Pro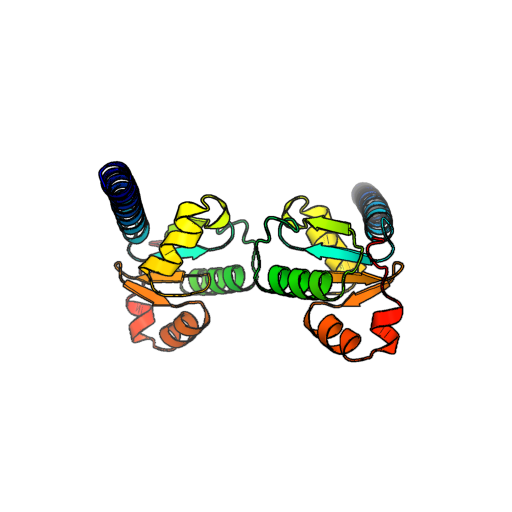tein AF-0000000073186916 (afdb_homodimer)

Sequence (238 aa):
MYLFSYLDGEREKFLLELNKRLASLINQSRLMIFIKGEPDAPKCGFTRQLLELLKDLKADFSSFDILSDESVRQGLKEYSKWPTYPQIYLDGELLGGLDVFREEISDKSFVEKLPKISSMYLFSYLDGEREKFLLELNKRLASLINQSRLMIFIKGEPDAPKCGFTRQLLELLKDLKADFSSFDILSDESVRQGLKEYSKWPTYPQIYLDGELLGGLDVFREEISDKSFVEKLPKISS

InterPro domains:
  IPR002109 Glutaredoxin [PF00462] (32-94)
  IPR004480 Monothiol glutaredoxin-related [PTHR10293] (17-117)
  IPR033658 Glutaredoxin, PICOT-like [cd03028] (22-111)
  IPR036249 Thioredoxin-like superfamily [SSF52833] (17-116)

Nearest PDB structures (foldseek):
  3zyw-assembly1_A  TM=9.591E-01  e=4.779E-14  Homo sapiens
  5y4u-assembly1_A  TM=9.656E-01  e=1.252E-11  Saccharomyces cerevisiae S288C
  2yan-assembly2_B  TM=9.562E-01  e=1.174E-11  Homo sapiens
  2mma-assembly1_A  TM=9.302E-01  e=1.061E-10  Arabidopsis thaliana
  2wci-assembly1_A  TM=9.167E-01  e=8.665E-09  Escherichia coli

Solvent-accessible surface area (backbone atoms only — not comparable to full-atom values): 13078 Å² total; per-residue (Å²): 111,65,65,58,51,46,54,48,48,52,52,49,50,50,52,52,52,50,51,51,51,50,53,49,59,43,54,71,33,56,31,22,35,38,26,49,40,45,97,91,52,54,71,39,70,67,38,46,52,46,51,50,52,38,56,75,66,39,45,39,67,46,76,42,43,38,78,80,36,65,67,56,44,55,46,47,29,63,74,65,71,42,93,65,76,36,37,34,26,51,72,63,37,82,68,36,37,59,71,47,47,56,57,48,56,71,36,65,72,51,52,67,69,51,52,58,58,79,130,112,65,66,60,52,48,51,48,50,52,52,49,51,51,51,52,51,49,49,52,52,50,53,50,59,41,53,71,33,56,31,22,35,38,27,49,40,44,94,93,53,53,71,39,70,66,37,45,52,47,51,51,53,37,55,75,66,40,46,38,68,45,76,43,41,37,79,80,35,66,66,56,45,56,46,48,29,62,73,65,73,42,93,66,78,35,36,34,26,49,71,63,36,80,68,38,37,58,71,46,48,55,58,49,56,71,37,65,72,52,51,68,69,51,52,57,58,79,128

Organism: Anisakis simplex (NCBI:txid6269)

Foldseek 3Di:
DVVVVVVVVVVVVVLVVLVVVLLCQLQVDQKEKEAADDLVDGDDPQSVVQSVVCVVLQFDYYYDHCVVDVSNVVSVCVVLVAPDDTWIHGRSHTQHHSVSVVVQVVDVVSSVSGHHDDD/DVVVVVVVVVVVVVLVVLVVVLLCQLQVDQKEKEAADDLVDGDDPQSVVQSVVCVVLQFDYYYDHCVVDVSNVVSVCVVLVAPDDTWIHGRSHTQHHSVSVVVQVVDVVSSVSGHHDDD

Radius of gyration: 22.39 Å; Cα contacts (8 Å, |Δi|>4): 313; chains: 2; bounding box: 79×54×42 Å

Structure (mmCIF, N/CA/C/O backbone):
data_AF-0000000073186916-model_v1
#
loop_
_entity.id
_entity.type
_entity.pdbx_description
1 polymer 'Glutaredoxin domain-containing protein'
#
loop_
_atom_site.group_PDB
_atom_site.id
_atom_site.type_symbol
_atom_site.label_atom_id
_atom_site.label_alt_id
_atom_site.label_comp_id
_atom_site.label_asym_id
_atom_site.label_entity_id
_atom_site.label_seq_id
_atom_site.pdbx_PDB_ins_code
_atom_site.Cartn_x
_atom_site.Cartn_y
_atom_site.Cartn_z
_atom_site.occupancy
_atom_site.B_iso_or_equiv
_atom_site.auth_seq_id
_atom_site.auth_comp_id
_atom_site.auth_asym_id
_atom_site.auth_atom_id
_atom_site.pdbx_PDB_model_num
ATOM 1 N N . MET A 1 1 ? -40.406 -7.02 -14.32 1 56.44 1 MET A N 1
ATOM 2 C CA . MET A 1 1 ? -39.781 -8.336 -14.242 1 56.44 1 MET A CA 1
ATOM 3 C C . MET A 1 1 ? -38.688 -8.477 -15.297 1 56.44 1 MET A C 1
ATOM 5 O O . MET A 1 1 ? -37.594 -8.953 -15.008 1 56.44 1 MET A O 1
ATOM 9 N N . TYR A 1 2 ? -38.844 -7.863 -16.469 1 64.5 2 TYR A N 1
ATOM 10 C CA . TYR A 1 2 ? -37.938 -8.055 -17.609 1 64.5 2 TYR A CA 1
ATOM 11 C C . TYR A 1 2 ? -36.656 -7.262 -17.438 1 64.5 2 TYR A C 1
ATOM 13 O O . TYR A 1 2 ? -35.562 -7.75 -17.75 1 64.5 2 TYR A O 1
ATOM 21 N N . LEU A 1 3 ? -36.812 -6.09 -16.906 1 71.25 3 LEU A N 1
ATOM 22 C CA . LEU A 1 3 ? -35.656 -5.258 -16.703 1 71.25 3 LEU A CA 1
ATOM 23 C C . LEU A 1 3 ? -34.719 -5.875 -15.656 1 71.25 3 LEU A C 1
ATOM 25 O O . LEU A 1 3 ? -33.5 -5.887 -15.828 1 71.25 3 LEU A O 1
ATOM 29 N N . PHE A 1 4 ? -35.375 -6.395 -14.672 1 69.81 4 PHE A N 1
ATOM 30 C CA . PHE A 1 4 ? -34.594 -7.043 -13.609 1 69.81 4 PHE A CA 1
ATOM 31 C C . PHE A 1 4 ? -33.875 -8.266 -14.148 1 69.81 4 PHE A C 1
ATOM 33 O O . PHE A 1 4 ? -32.719 -8.492 -13.82 1 69.81 4 PHE A O 1
ATOM 40 N N . SER A 1 5 ? -34.688 -9 -14.977 1 73.06 5 SER A N 1
ATOM 41 C CA . SER A 1 5 ? -34.062 -10.195 -15.562 1 73.06 5 SER A CA 1
ATOM 42 C C . SER A 1 5 ? -32.938 -9.836 -16.5 1 73.06 5 SER A C 1
ATOM 44 O O . SER A 1 5 ? -31.891 -10.5 -16.5 1 73.06 5 SER A O 1
ATOM 46 N N . TYR A 1 6 ? -33.125 -8.758 -17.156 1 73.25 6 TYR A N 1
ATOM 47 C CA . TYR A 1 6 ? -32.094 -8.289 -18.078 1 73.25 6 TYR A CA 1
ATOM 48 C C . TYR A 1 6 ? -30.875 -7.805 -17.312 1 73.25 6 TYR A C 1
ATOM 50 O O . TYR A 1 6 ? -29.75 -8.141 -17.672 1 73.25 6 TYR A O 1
ATOM 58 N N . LEU A 1 7 ? -31.078 -7.09 -16.344 1 75.75 7 LEU A N 1
ATOM 59 C CA . LEU A 1 7 ? -29.984 -6.578 -15.539 1 75.75 7 LEU A CA 1
ATOM 60 C C . LEU A 1 7 ? -29.234 -7.719 -14.844 1 75.75 7 LEU A C 1
ATOM 62 O O . LEU A 1 7 ? -28.016 -7.699 -14.75 1 75.75 7 LEU A O 1
ATOM 66 N N . ASP A 1 8 ? -30.016 -8.703 -14.531 1 83.19 8 ASP A N 1
ATOM 67 C CA . ASP A 1 8 ? -29.406 -9.883 -13.906 1 83.19 8 ASP A CA 1
ATOM 68 C C . ASP A 1 8 ? -28.547 -10.648 -14.898 1 83.19 8 ASP A C 1
ATOM 70 O O . ASP A 1 8 ? -27.469 -11.148 -14.547 1 83.19 8 ASP A O 1
ATOM 74 N N . GLY A 1 9 ? -29.062 -10.641 -16.047 1 84.31 9 GLY A N 1
ATOM 75 C CA . GLY A 1 9 ? -28.312 -11.328 -17.094 1 84.31 9 GLY A CA 1
ATOM 76 C C . GLY A 1 9 ? -27 -10.641 -17.438 1 84.31 9 GLY A C 1
ATOM 77 O O . GLY A 1 9 ? -25.984 -11.297 -17.625 1 84.31 9 GLY A O 1
ATOM 78 N N . GLU A 1 10 ? -27.047 -9.344 -17.5 1 86.5 10 GLU A N 1
ATOM 79 C CA . GLU A 1 10 ? -25.844 -8.57 -17.797 1 86.5 10 GLU A CA 1
ATOM 80 C C . GLU A 1 10 ? -24.812 -8.688 -16.688 1 86.5 10 GLU A C 1
ATOM 82 O O . GLU A 1 10 ? -23.625 -8.797 -16.938 1 86.5 10 GLU A O 1
ATOM 87 N N . ARG A 1 11 ? -25.297 -8.539 -15.555 1 84.75 11 ARG A N 1
ATOM 88 C CA . ARG A 1 11 ? -24.422 -8.719 -14.398 1 84.75 11 ARG A CA 1
ATOM 89 C C . ARG A 1 11 ? -23.781 -10.102 -14.406 1 84.75 11 ARG A C 1
ATOM 91 O O . ARG A 1 11 ? -22.594 -10.258 -14.094 1 84.75 11 ARG A O 1
ATOM 98 N N . GLU A 1 12 ? -24.625 -11.086 -14.688 1 88.25 12 GLU A N 1
ATOM 99 C CA . GLU A 1 12 ? -24.109 -12.453 -14.75 1 88.25 12 GLU A CA 1
ATOM 100 C C . GLU A 1 12 ? -23.047 -12.602 -15.828 1 88.25 12 GLU A C 1
ATOM 102 O O . GLU A 1 12 ? -22.047 -13.297 -15.633 1 88.25 12 GLU A O 1
ATOM 107 N N . LYS A 1 13 ? -23.312 -12.062 -16.891 1 90.62 13 LYS A N 1
ATOM 108 C CA . LYS A 1 13 ? -22.344 -12.117 -17.984 1 90.62 13 LYS A CA 1
ATOM 109 C C . LYS A 1 13 ? -21.047 -11.43 -17.594 1 90.62 13 LYS A C 1
ATOM 111 O O . LYS A 1 13 ? -19.953 -11.93 -17.891 1 90.62 13 LYS A O 1
ATOM 116 N N . PHE A 1 14 ? -21.156 -10.305 -16.984 1 92.31 14 PHE A N 1
ATOM 117 C CA . PHE A 1 14 ? -19.969 -9.562 -16.531 1 92.31 14 PHE A CA 1
ATOM 118 C C . PHE A 1 14 ? -19.156 -10.398 -15.547 1 92.31 14 PHE A C 1
ATOM 120 O O . PHE A 1 14 ? -17.938 -10.453 -15.648 1 92.31 14 PHE A O 1
ATOM 127 N N . LEU A 1 15 ? -19.812 -11.031 -14.68 1 92.12 15 LEU A N 1
ATOM 128 C CA . LEU A 1 15 ? -19.141 -11.828 -13.664 1 92.12 15 LEU A CA 1
ATOM 129 C C . LEU A 1 15 ? -18.453 -13.031 -14.281 1 92.12 15 LEU A C 1
ATOM 131 O O . LEU A 1 15 ? -17.344 -13.406 -13.859 1 92.12 15 LEU A O 1
ATOM 135 N N . LEU A 1 16 ? -19.094 -13.617 -15.25 1 93.31 16 LEU A N 1
ATOM 136 C CA . LEU A 1 16 ? -18.5 -14.758 -15.945 1 93.31 16 LEU A CA 1
ATOM 137 C C . LEU A 1 16 ? -17.234 -14.336 -16.688 1 93.31 16 LEU A C 1
ATOM 139 O O . LEU A 1 16 ? -16.234 -15.055 -16.688 1 93.31 16 LEU A O 1
ATOM 143 N N . GLU A 1 17 ? -17.312 -13.242 -17.328 1 96 17 GLU A N 1
ATOM 144 C CA . GLU A 1 17 ? -16.156 -12.742 -18.062 1 96 17 GLU A CA 1
ATOM 145 C C . GLU A 1 17 ? -15.008 -12.398 -17.109 1 96 17 GLU A C 1
ATOM 147 O O . GLU A 1 17 ? -13.852 -12.68 -17.406 1 96 17 GLU A O 1
ATOM 152 N N . LEU A 1 18 ? -15.328 -11.773 -16.094 1 96.44 18 LEU A N 1
ATOM 153 C CA . LEU A 1 18 ? -14.312 -11.43 -15.109 1 96.44 18 LEU A CA 1
ATOM 154 C C . LEU A 1 18 ? -13.656 -12.68 -14.531 1 96.44 18 LEU A C 1
ATOM 156 O O . LEU A 1 18 ? -12.43 -12.742 -14.398 1 96.44 18 LEU A O 1
ATOM 160 N N . ASN A 1 19 ? -14.414 -13.641 -14.195 1 97.12 19 ASN A N 1
ATOM 161 C CA . ASN A 1 19 ? -13.883 -14.883 -13.648 1 97.12 19 ASN A CA 1
ATOM 162 C C . ASN A 1 19 ? -12.953 -15.578 -14.641 1 97.12 19 ASN A C 1
ATOM 164 O O . ASN A 1 19 ? -11.938 -16.156 -14.242 1 97.12 19 ASN A O 1
ATOM 168 N N . LYS A 1 20 ? -13.312 -15.562 -15.867 1 97.62 20 LYS A N 1
ATOM 169 C CA . LYS A 1 20 ? -12.445 -16.125 -16.906 1 97.62 20 LYS A CA 1
ATOM 170 C C . LYS A 1 20 ? -11.109 -15.391 -16.969 1 97.62 20 LYS A C 1
ATOM 172 O O . LYS A 1 20 ? -10.055 -16.016 -17.078 1 97.62 20 LYS A O 1
ATOM 177 N N . ARG A 1 21 ? -11.211 -14.117 -16.891 1 97.81 21 ARG A N 1
ATOM 178 C CA . ARG A 1 21 ? -9.992 -13.312 -16.906 1 97.81 21 ARG A CA 1
ATOM 179 C C . ARG A 1 21 ? -9.117 -13.633 -15.695 1 97.81 21 ARG A C 1
ATOM 181 O O . ARG A 1 21 ? -7.898 -13.797 -15.828 1 97.81 21 ARG A O 1
ATOM 188 N N . LEU A 1 22 ? -9.719 -13.703 -14.602 1 98.62 22 LEU A N 1
ATOM 189 C CA . LEU A 1 22 ? -8.992 -14.016 -13.375 1 98.62 22 LEU A CA 1
ATOM 190 C C . LEU A 1 22 ? -8.328 -15.383 -13.477 1 98.62 22 LEU A C 1
ATOM 192 O O . LEU A 1 22 ? -7.156 -15.539 -13.109 1 98.62 22 LEU A O 1
ATOM 196 N N . ALA A 1 23 ? -9.062 -16.359 -13.93 1 98.38 23 ALA A N 1
ATOM 197 C CA . ALA A 1 23 ? -8.516 -17.703 -14.102 1 98.38 23 ALA A CA 1
ATOM 198 C C . ALA A 1 23 ? -7.316 -17.688 -15.047 1 98.38 23 ALA A C 1
ATOM 200 O O . ALA A 1 23 ? -6.312 -18.359 -14.797 1 98.38 23 ALA A O 1
ATOM 201 N N . SER A 1 24 ? -7.445 -16.969 -16.062 1 98.56 24 SER A N 1
ATOM 202 C CA . SER A 1 24 ? -6.355 -16.844 -17.031 1 98.56 24 SER A CA 1
ATOM 203 C C . SER A 1 24 ? -5.117 -16.219 -16.391 1 98.56 24 SER A C 1
ATOM 205 O O . SER A 1 24 ? -4 -16.703 -16.594 1 98.56 24 SER A O 1
ATOM 207 N N . LEU A 1 25 ? -5.285 -15.156 -15.688 1 98.69 25 LEU A N 1
ATOM 208 C CA . LEU A 1 25 ? -4.172 -14.484 -15.031 1 98.69 25 LEU A CA 1
ATOM 209 C C . LEU A 1 25 ? -3.488 -15.406 -14.031 1 98.69 25 LEU A C 1
ATOM 211 O O . LEU A 1 25 ? -2.262 -15.523 -14.023 1 98.69 25 LEU A O 1
ATOM 215 N N . ILE A 1 26 ? -4.297 -16.094 -13.211 1 98.75 26 ILE A N 1
ATOM 216 C CA . ILE A 1 26 ? -3.805 -16.969 -12.156 1 98.75 26 ILE A CA 1
ATOM 217 C C . ILE A 1 26 ? -2.947 -18.078 -12.766 1 98.75 26 ILE A C 1
ATOM 219 O O . ILE A 1 26 ? -1.946 -18.484 -12.172 1 98.75 26 ILE A O 1
ATOM 223 N N . ASN A 1 27 ? -3.316 -18.422 -13.914 1 98.5 27 ASN A N 1
ATOM 224 C CA . ASN A 1 27 ? -2.688 -19.594 -14.508 1 98.5 27 ASN A CA 1
ATOM 225 C C . ASN A 1 27 ? -1.644 -19.203 -15.555 1 98.5 27 ASN A C 1
ATOM 227 O O . ASN A 1 27 ? -1.158 -20.047 -16.297 1 98.5 27 ASN A O 1
ATOM 231 N N . GLN A 1 28 ? -1.271 -18.016 -15.594 1 98.44 28 GLN A N 1
ATOM 232 C CA . GLN A 1 28 ? -0.279 -17.531 -16.547 1 98.44 28 GLN A CA 1
ATOM 233 C C . GLN A 1 28 ? 1.095 -18.141 -16.266 1 98.44 28 GLN A C 1
ATOM 235 O O . GLN A 1 28 ? 1.936 -18.219 -17.172 1 98.44 28 GLN A O 1
ATOM 240 N N . SER A 1 29 ? 1.343 -18.469 -15.094 1 98.56 29 SER A N 1
ATOM 241 C CA . SER A 1 29 ? 2.58 -19.078 -14.633 1 98.56 29 SER A CA 1
ATOM 242 C C . SER A 1 29 ? 2.326 -20 -13.438 1 98.56 29 SER A C 1
ATOM 244 O O . SER A 1 29 ? 1.268 -19.938 -12.812 1 98.56 29 SER A O 1
ATOM 246 N N . ARG A 1 30 ? 3.279 -20.891 -13.211 1 98.69 30 ARG A N 1
ATOM 247 C CA . ARG A 1 30 ? 3.127 -21.797 -12.07 1 98.69 30 ARG A CA 1
ATOM 248 C C . ARG A 1 30 ? 3.064 -21.016 -10.766 1 98.69 30 ARG A C 1
ATOM 250 O O . ARG A 1 30 ? 2.271 -21.344 -9.875 1 98.69 30 ARG A O 1
ATOM 257 N N . LEU A 1 31 ? 3.941 -20.062 -10.672 1 98.88 31 LEU A N 1
ATOM 258 C CA . LEU A 1 31 ? 3.936 -19.156 -9.523 1 98.88 31 LEU A CA 1
ATOM 259 C C . LEU A 1 31 ? 3.52 -17.75 -9.938 1 98.88 31 LEU A C 1
ATOM 261 O O . LEU A 1 31 ? 4.266 -17.062 -10.633 1 98.88 31 LEU A O 1
ATOM 265 N N . MET A 1 32 ? 2.312 -17.359 -9.516 1 98.94 32 MET A N 1
ATOM 266 C CA . MET A 1 32 ? 1.727 -16.062 -9.859 1 98.94 32 MET A CA 1
ATOM 267 C C . MET A 1 32 ? 1.494 -15.227 -8.609 1 98.94 32 MET A C 1
ATOM 269 O O . MET A 1 32 ? 0.917 -15.711 -7.629 1 98.94 32 MET A O 1
ATOM 273 N N . ILE A 1 33 ? 1.985 -13.969 -8.633 1 98.94 33 ILE A N 1
ATOM 274 C CA . ILE A 1 33 ? 1.74 -13.094 -7.492 1 98.94 33 ILE A CA 1
ATOM 275 C C . ILE A 1 33 ? 0.955 -11.867 -7.941 1 98.94 33 ILE A C 1
ATOM 277 O O . ILE A 1 33 ? 1.168 -11.359 -9.047 1 98.94 33 ILE A O 1
ATOM 281 N N . PHE A 1 34 ? -0.04 -11.5 -7.195 1 98.94 34 PHE A N 1
ATOM 282 C CA . PHE A 1 34 ? -0.807 -10.273 -7.371 1 98.94 34 PHE A CA 1
ATOM 283 C C . PHE A 1 34 ? -0.418 -9.242 -6.32 1 98.94 34 PHE A C 1
ATOM 285 O O . PHE A 1 34 ? -0.619 -9.453 -5.125 1 98.94 34 PHE A O 1
ATOM 292 N N . ILE A 1 35 ? 0.131 -8.078 -6.73 1 98.75 35 ILE A N 1
ATOM 293 C CA . ILE A 1 35 ? 0.818 -7.172 -5.82 1 98.75 35 ILE A CA 1
ATOM 294 C C . ILE A 1 35 ? 0.459 -5.727 -6.156 1 98.75 35 ILE A C 1
ATOM 296 O O . ILE A 1 35 ? -0.09 -5.453 -7.227 1 98.75 35 ILE A O 1
ATOM 300 N N . LYS A 1 36 ? 0.697 -4.852 -5.242 1 97.5 36 LYS A N 1
ATOM 301 C CA . LYS A 1 36 ? 0.621 -3.42 -5.52 1 97.5 36 LYS A CA 1
ATOM 302 C C . LYS A 1 36 ? 1.923 -2.91 -6.129 1 97.5 36 LYS A C 1
ATOM 304 O O . LYS A 1 36 ? 2.959 -2.881 -5.461 1 97.5 36 LYS A O 1
ATOM 309 N N . GLY A 1 37 ? 1.857 -2.527 -7.398 1 96.81 37 GLY A N 1
ATOM 310 C CA . GLY A 1 37 ? 3.057 -2.131 -8.117 1 96.81 37 GLY A CA 1
ATOM 311 C C . GLY A 1 37 ? 3.662 -3.256 -8.938 1 96.81 37 GLY A C 1
ATOM 312 O O . GLY A 1 37 ? 3.051 -4.312 -9.094 1 96.81 37 GLY A O 1
ATOM 313 N N . GLU A 1 38 ? 4.812 -2.996 -9.523 1 97.38 38 GLU A N 1
ATOM 314 C CA . GLU A 1 38 ? 5.582 -3.957 -10.312 1 97.38 38 GLU A CA 1
ATOM 315 C C . GLU A 1 38 ? 6.812 -4.438 -9.547 1 97.38 38 GLU A C 1
ATOM 317 O O . GLU A 1 38 ? 7.262 -3.777 -8.602 1 97.38 38 GLU A O 1
ATOM 322 N N . PRO A 1 39 ? 7.324 -5.617 -9.93 1 98 39 PRO A N 1
ATOM 323 C CA . PRO A 1 39 ? 8.492 -6.152 -9.227 1 98 39 PRO A CA 1
ATOM 324 C C . PRO A 1 39 ? 9.633 -5.145 -9.117 1 98 39 PRO A C 1
ATOM 326 O O . PRO A 1 39 ? 10.32 -5.09 -8.094 1 98 39 PRO A O 1
ATOM 329 N N . ASP A 1 40 ? 9.805 -4.305 -10.102 1 96.25 40 ASP A N 1
ATOM 330 C CA . ASP A 1 40 ? 10.914 -3.352 -10.086 1 96.25 40 ASP A CA 1
ATOM 331 C C . ASP A 1 40 ? 10.5 -2.041 -9.422 1 96.25 40 ASP A C 1
ATOM 333 O O . ASP A 1 40 ? 11.336 -1.163 -9.195 1 96.25 40 ASP A O 1
ATOM 337 N N . ALA A 1 41 ? 9.273 -1.909 -9.148 1 94.56 41 ALA A N 1
ATOM 338 C CA . ALA A 1 41 ? 8.758 -0.696 -8.523 1 94.56 41 ALA A CA 1
ATOM 339 C C . ALA A 1 41 ? 7.598 -1.016 -7.582 1 94.56 41 ALA A C 1
ATOM 341 O O . ALA A 1 41 ? 6.477 -0.55 -7.789 1 94.56 41 ALA A O 1
ATOM 342 N N . PRO A 1 42 ? 7.848 -1.733 -6.48 1 96.25 42 PRO A N 1
ATOM 343 C CA . PRO A 1 42 ? 6.77 -2.061 -5.543 1 96.25 42 PRO A CA 1
ATOM 344 C C . PRO A 1 42 ? 6.23 -0.833 -4.812 1 96.25 42 PRO A C 1
ATOM 346 O O . PRO A 1 42 ? 6.996 0.078 -4.48 1 96.25 42 PRO A O 1
ATOM 349 N N . LYS A 1 43 ? 5 -0.867 -4.488 1 93.81 43 LYS A N 1
ATOM 350 C CA . LYS A 1 43 ? 4.352 0.299 -3.895 1 93.81 43 LYS A CA 1
ATOM 351 C C . LYS A 1 43 ? 3.824 -0.018 -2.498 1 93.81 43 LYS A C 1
ATOM 353 O O . LYS A 1 43 ? 3.049 0.756 -1.933 1 93.81 43 LYS A O 1
ATOM 358 N N . CYS A 1 44 ? 4.234 -1.114 -1.916 1 95.25 44 CYS A N 1
ATOM 359 C CA . CYS A 1 44 ? 3.846 -1.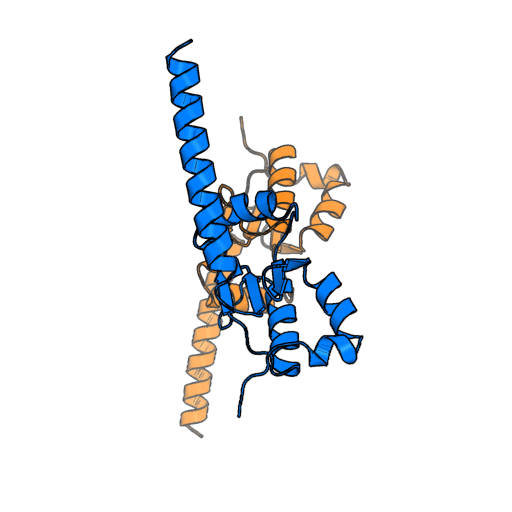554 -0.58 1 95.25 44 CYS A CA 1
ATOM 360 C C . CYS A 1 44 ? 4.969 -2.346 0.081 1 95.25 44 CYS A C 1
ATOM 362 O O . CYS A 1 44 ? 5.691 -3.084 -0.59 1 95.25 44 CYS A O 1
ATOM 364 N N . GLY A 1 45 ? 5.125 -2.186 1.347 1 94 45 GLY A N 1
ATOM 365 C CA . GLY A 1 45 ? 6.18 -2.873 2.076 1 94 45 GLY A CA 1
ATOM 366 C C . GLY A 1 45 ? 6.031 -4.383 2.059 1 94 45 GLY A C 1
ATOM 367 O O . GLY A 1 45 ? 7.023 -5.109 1.975 1 94 45 GLY A O 1
ATOM 368 N N . PHE A 1 46 ? 4.828 -4.816 2.15 1 96 46 PHE A N 1
ATOM 369 C CA . PHE A 1 46 ? 4.594 -6.258 2.102 1 96 46 PHE A CA 1
ATOM 370 C C . PHE A 1 46 ? 5.012 -6.828 0.751 1 96 46 PHE A C 1
ATOM 372 O O . PHE A 1 46 ? 5.559 -7.93 0.679 1 96 46 PHE A O 1
ATOM 379 N N . THR A 1 47 ? 4.688 -6.105 -0.282 1 98.06 47 THR A N 1
ATOM 380 C CA . THR A 1 47 ? 5.121 -6.512 -1.614 1 98.06 47 THR A CA 1
ATOM 381 C C . THR A 1 47 ? 6.641 -6.578 -1.693 1 98.06 47 THR A C 1
ATOM 383 O O . THR A 1 47 ? 7.203 -7.559 -2.184 1 98.06 47 THR A O 1
ATOM 386 N N . ARG A 1 48 ? 7.266 -5.605 -1.257 1 97.31 48 ARG A N 1
ATOM 387 C CA . ARG A 1 48 ? 8.727 -5.562 -1.29 1 97.31 48 ARG A CA 1
ATOM 388 C C . ARG A 1 48 ? 9.328 -6.773 -0.585 1 97.31 48 ARG A C 1
ATOM 390 O O . ARG A 1 48 ? 10.234 -7.414 -1.109 1 97.31 48 ARG A O 1
ATOM 397 N N . GLN A 1 49 ? 8.797 -7.062 0.592 1 98.25 49 GLN A N 1
ATOM 398 C CA . GLN A 1 49 ? 9.305 -8.203 1.351 1 98.25 49 GLN A CA 1
ATOM 399 C C . GLN A 1 49 ? 9.094 -9.508 0.589 1 98.25 49 GLN A C 1
ATOM 401 O O . GLN A 1 49 ? 9.984 -10.359 0.554 1 98.25 49 GLN A O 1
ATOM 406 N N . LEU A 1 50 ? 7.926 -9.656 0.053 1 98.81 50 LEU A N 1
ATOM 407 C CA . LEU A 1 50 ? 7.641 -10.852 -0.741 1 98.81 50 LEU A CA 1
ATOM 408 C C . LEU A 1 50 ? 8.641 -11 -1.88 1 98.81 50 LEU A C 1
ATOM 410 O O . LEU A 1 50 ? 9.18 -12.086 -2.098 1 98.81 50 LEU A O 1
ATOM 414 N N . LEU A 1 51 ? 8.867 -9.906 -2.559 1 98.81 51 LEU A N 1
ATOM 415 C CA . LEU A 1 51 ? 9.773 -9.945 -3.701 1 98.81 51 LEU A CA 1
ATOM 416 C C . LEU A 1 51 ? 11.195 -10.297 -3.26 1 98.81 51 LEU A C 1
ATOM 418 O O . LEU A 1 51 ? 11.906 -11.008 -3.971 1 98.81 51 LEU A O 1
ATOM 422 N N . GLU A 1 52 ? 11.602 -9.82 -2.207 1 98.5 52 GLU A N 1
ATOM 423 C CA . GLU A 1 52 ? 12.914 -10.164 -1.663 1 98.5 52 GLU A CA 1
ATOM 424 C C . GLU A 1 52 ? 13.023 -11.656 -1.376 1 98.5 52 GLU A C 1
ATOM 426 O O . GLU A 1 52 ? 14.031 -12.289 -1.709 1 98.5 52 GLU A O 1
ATOM 431 N N . LEU A 1 53 ? 12.023 -12.172 -0.713 1 98.62 53 LEU A N 1
ATOM 432 C CA . LEU A 1 53 ? 12 -13.602 -0.419 1 98.62 53 LEU A CA 1
ATOM 433 C C . LEU A 1 53 ? 12.078 -14.422 -1.702 1 98.62 53 LEU A C 1
ATOM 435 O O . LEU A 1 53 ? 12.828 -15.398 -1.777 1 98.62 53 LEU A O 1
ATOM 439 N N . LEU A 1 54 ? 11.305 -14.055 -2.707 1 98.69 54 LEU A N 1
ATOM 440 C CA . LEU A 1 54 ? 11.273 -14.773 -3.975 1 98.69 54 LEU A CA 1
ATOM 441 C C . LEU A 1 54 ? 12.633 -14.719 -4.664 1 98.69 54 LEU A C 1
ATOM 443 O O . LEU A 1 54 ? 13.078 -15.703 -5.258 1 98.69 54 LEU A O 1
ATOM 447 N N . LYS A 1 55 ? 13.188 -13.594 -4.605 1 98.19 55 LYS A N 1
ATOM 448 C CA . LYS A 1 55 ? 14.531 -13.422 -5.16 1 98.19 55 LYS A CA 1
ATOM 449 C C . LYS A 1 55 ? 15.539 -14.32 -4.453 1 98.19 55 LYS A C 1
ATOM 451 O O . LYS A 1 55 ? 16.328 -15.016 -5.102 1 98.19 55 LYS A O 1
ATOM 456 N N . ASP A 1 56 ? 15.516 -14.305 -3.158 1 97.88 56 ASP A N 1
ATOM 457 C CA . ASP A 1 56 ? 16.422 -15.125 -2.359 1 97.88 56 ASP A CA 1
ATOM 458 C C . ASP A 1 56 ? 16.266 -16.609 -2.697 1 97.88 56 ASP A C 1
ATOM 460 O O . ASP A 1 56 ? 17.234 -17.359 -2.666 1 97.88 56 ASP A O 1
ATOM 464 N N . LEU A 1 57 ? 15.094 -16.969 -2.973 1 98.06 57 LEU A N 1
ATOM 465 C CA . LEU A 1 57 ? 14.789 -18.375 -3.27 1 98.06 57 LEU A CA 1
ATOM 466 C C . LEU A 1 57 ? 15.047 -18.688 -4.738 1 98.06 57 LEU A C 1
ATOM 468 O O . LEU A 1 57 ? 14.875 -19.828 -5.176 1 98.06 57 LEU A O 1
ATOM 472 N N . LYS A 1 58 ? 15.391 -17.625 -5.531 1 97.94 58 LYS A N 1
ATOM 473 C CA . LYS A 1 58 ? 15.578 -17.75 -6.973 1 97.94 58 LYS A CA 1
ATOM 474 C C . LYS A 1 58 ? 14.336 -18.344 -7.637 1 97.94 58 LYS A C 1
ATOM 476 O O . LYS A 1 58 ? 14.445 -19.203 -8.523 1 97.94 58 LYS A O 1
ATOM 481 N N . ALA A 1 59 ? 13.25 -17.922 -7.168 1 98.69 59 ALA A N 1
ATOM 482 C CA . ALA A 1 59 ? 11.984 -18.422 -7.703 1 98.69 59 ALA A CA 1
ATOM 483 C C . ALA A 1 59 ? 11.641 -17.75 -9.023 1 98.69 59 ALA A C 1
ATOM 485 O O . ALA A 1 59 ? 11.844 -16.547 -9.188 1 98.69 59 ALA A O 1
ATOM 486 N N . ASP A 1 60 ? 11.133 -18.516 -9.961 1 98.62 60 ASP A N 1
ATOM 487 C CA . ASP A 1 60 ? 10.562 -18 -11.195 1 98.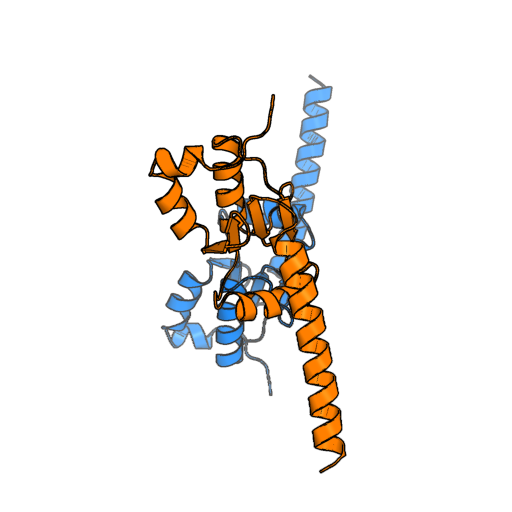62 60 ASP A CA 1
ATOM 488 C C . ASP A 1 60 ? 9.07 -17.703 -11.039 1 98.62 60 ASP A C 1
ATOM 490 O O . ASP A 1 60 ? 8.297 -18.578 -10.672 1 98.62 60 ASP A O 1
ATOM 494 N N . PHE A 1 61 ? 8.719 -16.484 -11.258 1 98.88 61 PHE A N 1
ATOM 495 C CA . PHE A 1 61 ? 7.324 -16.125 -11.047 1 98.88 61 PHE A CA 1
ATOM 496 C C . PHE A 1 61 ? 6.883 -15.055 -12.047 1 98.88 61 PHE A C 1
ATOM 498 O O . PHE A 1 61 ? 7.719 -14.398 -12.664 1 98.88 61 PHE A O 1
ATOM 505 N N . SER A 1 62 ? 5.566 -14.891 -12.211 1 98.81 62 SER A N 1
ATOM 506 C CA . SER A 1 62 ? 4.949 -13.742 -12.875 1 98.81 62 SER A CA 1
ATOM 507 C C . SER A 1 62 ? 4.137 -12.906 -11.891 1 98.81 62 SER A C 1
ATOM 509 O O . SER A 1 62 ? 3.805 -13.367 -10.797 1 98.81 62 SER A O 1
ATOM 511 N N . SER A 1 63 ? 3.922 -11.703 -12.289 1 98.88 63 SER A N 1
ATOM 512 C CA . SER A 1 63 ? 3.213 -10.805 -11.383 1 98.88 63 SER A CA 1
ATOM 513 C C . SER A 1 63 ? 2.133 -10.016 -12.117 1 98.88 63 SER A C 1
ATOM 515 O O . SER A 1 63 ? 2.158 -9.914 -13.344 1 98.88 63 SER A O 1
ATOM 517 N N . PHE A 1 64 ? 1.152 -9.57 -11.406 1 98.94 64 PHE A N 1
ATOM 518 C CA . PHE A 1 64 ? 0.14 -8.633 -11.875 1 98.94 64 PHE A CA 1
ATOM 519 C C . PHE A 1 64 ? -0.026 -7.48 -10.891 1 98.94 64 PHE A C 1
ATOM 521 O O . PHE A 1 64 ? -0.159 -7.703 -9.68 1 98.94 64 PHE A O 1
ATOM 528 N N . ASP A 1 65 ? 0 -6.324 -11.398 1 98.5 65 ASP A N 1
ATOM 529 C CA . ASP A 1 65 ? -0.211 -5.137 -10.578 1 98.5 65 ASP A CA 1
ATOM 530 C C . ASP A 1 65 ? -1.7 -4.859 -10.391 1 98.5 65 ASP A C 1
ATOM 532 O O . ASP A 1 65 ? -2.363 -4.352 -11.297 1 98.5 65 ASP A O 1
ATOM 536 N N . ILE A 1 66 ? -2.193 -5.004 -9.195 1 97.94 66 ILE A N 1
ATOM 537 C CA . ILE A 1 66 ? -3.625 -4.906 -8.93 1 97.94 66 ILE A CA 1
ATOM 538 C C . ILE A 1 66 ? -4.066 -3.449 -9.016 1 97.94 66 ILE A C 1
ATOM 540 O O . ILE A 1 66 ? -5.262 -3.162 -9.133 1 97.94 66 ILE A O 1
ATOM 544 N N . LEU A 1 67 ? -3.168 -2.523 -8.891 1 94.62 67 LEU A N 1
ATOM 545 C CA . LEU A 1 67 ? -3.525 -1.11 -8.977 1 94.62 67 LEU A CA 1
ATOM 546 C C . LEU A 1 67 ? -3.867 -0.718 -10.406 1 94.62 67 LEU A C 1
ATOM 548 O O . LEU A 1 67 ? -4.469 0.333 -10.641 1 94.62 67 LEU A O 1
ATOM 552 N N . SER A 1 68 ? -3.596 -1.53 -11.398 1 96.06 68 SER A N 1
ATOM 553 C CA . SER A 1 68 ? -3.777 -1.186 -12.805 1 96.06 68 SER A CA 1
ATOM 554 C C . SER A 1 68 ? -5.184 -1.535 -13.281 1 96.06 68 SER A C 1
ATOM 556 O O . SER A 1 68 ? -5.602 -1.11 -14.359 1 96.06 68 SER A O 1
ATOM 558 N N . ASP A 1 69 ? -5.895 -2.275 -12.555 1 97.06 69 ASP A N 1
ATOM 559 C CA . ASP A 1 69 ? -7.207 -2.766 -12.969 1 97.06 69 ASP A CA 1
ATOM 560 C C . ASP A 1 69 ? -8.117 -2.973 -11.758 1 97.06 69 ASP A C 1
ATOM 562 O O . ASP A 1 69 ? -8.086 -4.031 -11.125 1 97.06 69 ASP A O 1
ATOM 566 N N . GLU A 1 70 ? -9 -2.078 -11.547 1 95.19 70 GLU A N 1
ATOM 567 C CA . GLU A 1 70 ? -9.867 -2.082 -10.367 1 95.19 70 GLU A CA 1
ATOM 568 C C . GLU A 1 70 ? -10.797 -3.293 -10.375 1 95.19 70 GLU A C 1
ATOM 570 O O . GLU A 1 70 ? -11.102 -3.85 -9.32 1 95.19 70 GLU A O 1
ATOM 575 N N . SER A 1 71 ? -11.273 -3.723 -11.492 1 96.88 71 SER A N 1
ATOM 576 C CA . SER A 1 71 ? -12.133 -4.895 -11.594 1 96.88 71 SER A CA 1
ATOM 577 C C . SER A 1 71 ? -11.406 -6.156 -11.133 1 96.88 71 SER A C 1
ATOM 579 O O . SER A 1 71 ? -11.961 -6.965 -10.391 1 96.88 71 SER A O 1
ATOM 581 N N . VAL A 1 72 ? -10.164 -6.219 -11.539 1 98.06 72 VAL A N 1
ATOM 582 C CA . VAL A 1 72 ? -9.367 -7.367 -11.117 1 98.06 72 VAL A CA 1
ATOM 583 C C . VAL A 1 72 ? -9.078 -7.281 -9.625 1 98.06 72 VAL A C 1
ATOM 585 O O . VAL A 1 72 ? -9.188 -8.281 -8.906 1 98.06 72 VAL A O 1
ATOM 588 N N . ARG A 1 73 ? -8.727 -6.082 -9.18 1 97.44 73 ARG A N 1
ATOM 589 C CA . ARG A 1 73 ? -8.406 -5.859 -7.777 1 97.44 73 ARG A CA 1
ATOM 590 C C . ARG A 1 73 ? -9.555 -6.297 -6.875 1 97.44 73 ARG A C 1
ATOM 592 O O . ARG A 1 73 ? -9.359 -7.062 -5.934 1 97.44 73 ARG A O 1
ATOM 599 N N . GLN A 1 74 ? -10.75 -5.945 -7.195 1 96.62 74 GLN A N 1
ATOM 600 C CA . GLN A 1 74 ? -11.906 -6.281 -6.371 1 96.62 74 GLN A CA 1
ATOM 601 C C . GLN A 1 74 ? -12.383 -7.703 -6.652 1 96.62 74 GLN A C 1
ATOM 603 O O . GLN A 1 74 ? -12.695 -8.453 -5.723 1 96.62 74 GLN A O 1
ATOM 608 N N . GLY A 1 75 ? -12.352 -8.094 -7.828 1 98 75 GLY A N 1
ATOM 609 C CA . GLY A 1 75 ? -12.828 -9.406 -8.227 1 98 75 GLY A CA 1
ATOM 610 C C . GLY A 1 75 ? -11.992 -10.539 -7.656 1 98 75 GLY A C 1
ATOM 611 O O . GLY A 1 75 ? -12.531 -11.586 -7.289 1 98 75 GLY A O 1
ATOM 612 N N . LEU A 1 76 ? -10.734 -10.32 -7.598 1 98.56 76 LEU A N 1
ATOM 613 C CA . LEU A 1 76 ? -9.867 -11.383 -7.117 1 98.56 76 LEU A CA 1
ATOM 614 C C . LEU A 1 76 ? -10.07 -11.617 -5.621 1 98.56 76 LEU A C 1
ATOM 616 O O . LEU A 1 76 ? -9.961 -12.75 -5.148 1 98.56 76 LEU A O 1
ATOM 620 N N . LYS A 1 77 ? -10.305 -10.625 -4.895 1 97.94 77 LYS A N 1
ATOM 621 C CA . LYS A 1 77 ? -10.625 -10.797 -3.482 1 97.94 77 LYS A CA 1
ATOM 622 C C . LYS A 1 77 ? -11.859 -11.68 -3.301 1 97.94 77 LYS A C 1
ATOM 624 O O . LYS A 1 77 ? -11.875 -12.562 -2.434 1 97.94 77 LYS A O 1
ATOM 629 N N . GLU A 1 78 ? -12.789 -11.445 -4.152 1 97.38 78 GLU A N 1
ATOM 630 C CA . GLU A 1 78 ? -14.008 -12.234 -4.102 1 97.38 78 GLU A CA 1
ATOM 631 C C . GLU A 1 78 ? -13.766 -13.664 -4.59 1 97.38 78 GLU A C 1
ATOM 633 O O . GLU A 1 78 ? -14.211 -14.625 -3.961 1 97.38 78 GLU A O 1
ATOM 638 N N . TYR A 1 79 ? -13.055 -13.781 -5.617 1 98 79 TYR A N 1
ATOM 639 C CA . TYR A 1 79 ? -12.734 -15.062 -6.234 1 98 79 TYR A CA 1
ATOM 640 C C . TYR A 1 79 ? -11.969 -15.961 -5.266 1 98 79 TYR A C 1
ATOM 642 O O . TYR A 1 79 ? -12.281 -17.141 -5.125 1 98 79 TYR A O 1
ATOM 650 N N . SER A 1 80 ? -11.047 -15.328 -4.598 1 98.25 80 SER A N 1
ATOM 651 C CA . SER A 1 80 ? -10.133 -16.078 -3.746 1 98.25 80 SER A CA 1
ATOM 652 C C . SER A 1 80 ? -10.641 -16.156 -2.311 1 98.25 80 SER A C 1
ATOM 654 O O . SER A 1 80 ? -10.141 -16.938 -1.507 1 98.25 80 SER A O 1
ATOM 656 N N . LYS A 1 81 ? -11.711 -15.406 -2.035 1 97.88 81 LYS A N 1
ATOM 657 C CA . LYS A 1 81 ? -12.172 -15.25 -0.658 1 97.88 81 LYS A CA 1
ATOM 658 C C . LYS A 1 81 ? -11.023 -14.859 0.265 1 97.88 81 LYS A C 1
ATOM 660 O O . LYS A 1 81 ? -10.859 -15.438 1.343 1 97.88 81 LYS A O 1
ATOM 665 N N . TRP A 1 82 ? -10.133 -14.008 -0.171 1 97.94 82 TRP A N 1
ATOM 666 C CA . TRP A 1 82 ? -8.984 -13.469 0.548 1 97.94 82 TRP A CA 1
ATOM 667 C C . TRP A 1 82 ? -8.992 -11.945 0.522 1 97.94 82 TRP A C 1
ATOM 669 O O . TRP A 1 82 ? -9.133 -11.336 -0.542 1 97.94 82 TRP A O 1
ATOM 679 N N . PRO A 1 83 ? 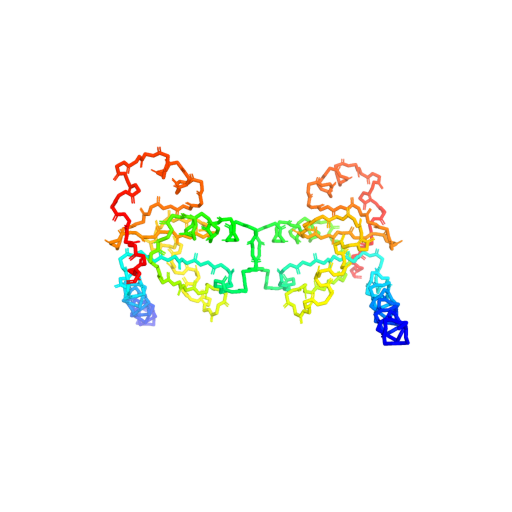-8.781 -11.273 1.584 1 96.31 83 PRO A N 1
ATOM 680 C CA . PRO A 1 83 ? -9.211 -9.875 1.683 1 96.31 83 PRO A CA 1
ATOM 681 C C . PRO A 1 83 ? -8.117 -8.891 1.257 1 96.31 83 PRO A C 1
ATOM 683 O O . PRO A 1 83 ? -8.406 -7.715 1.007 1 96.31 83 PRO A O 1
ATOM 686 N N . THR A 1 84 ? -6.82 -9.398 1.267 1 96.44 84 THR A N 1
ATOM 687 C CA . THR A 1 84 ? -5.777 -8.391 1.106 1 96.44 84 THR A CA 1
ATOM 688 C C . THR A 1 84 ? -4.742 -8.844 0.08 1 96.44 84 THR A C 1
ATOM 690 O O . THR A 1 84 ? -4.891 -9.906 -0.533 1 96.44 84 THR A O 1
ATOM 693 N N . TYR A 1 85 ? -3.852 -7.969 -0.254 1 98.12 85 TYR A N 1
ATOM 694 C CA . TYR A 1 85 ? -2.711 -8.203 -1.132 1 98.12 85 TYR A CA 1
ATOM 695 C C . TYR A 1 85 ? -1.398 -8.016 -0.379 1 98.12 85 TYR A C 1
ATOM 697 O O . TYR A 1 85 ? -1.333 -7.258 0.591 1 98.12 85 TYR A O 1
ATOM 705 N N . PRO A 1 86 ? -0.477 -8.672 -0.827 1 98.5 86 PRO A N 1
ATOM 706 C CA . PRO A 1 86 ? -0.333 -9.539 -1.999 1 98.5 86 PRO A CA 1
ATOM 707 C C . PRO A 1 86 ? -1.071 -10.867 -1.846 1 98.5 86 PRO A C 1
ATOM 709 O O . PRO A 1 86 ? -1.355 -11.289 -0.723 1 98.5 86 PRO A O 1
ATOM 712 N N . GLN A 1 87 ? -1.468 -11.414 -2.92 1 98.88 87 GLN A N 1
ATOM 713 C CA . GLN A 1 87 ? -1.961 -12.781 -3.002 1 98.88 87 GLN A CA 1
ATOM 714 C C . GLN A 1 87 ? -1.032 -13.656 -3.844 1 98.88 87 GLN A C 1
ATOM 716 O O . GLN A 1 87 ? -0.598 -13.242 -4.922 1 98.88 87 GLN A O 1
ATOM 721 N N . ILE A 1 88 ? -0.735 -14.852 -3.354 1 98.94 88 ILE A N 1
ATOM 722 C CA . ILE A 1 88 ? 0.22 -15.758 -3.99 1 98.94 88 ILE A CA 1
ATOM 723 C C . ILE A 1 88 ? -0.492 -17.031 -4.438 1 98.94 88 ILE A C 1
ATOM 725 O O . ILE A 1 88 ? -1.222 -17.641 -3.66 1 98.94 88 ILE A O 1
ATOM 729 N N . TYR A 1 89 ? -0.309 -17.391 -5.621 1 98.88 89 TYR A N 1
ATOM 730 C CA . TYR A 1 89 ? -0.873 -18.609 -6.203 1 98.88 89 TYR A CA 1
ATOM 731 C C . TYR A 1 89 ? 0.229 -19.547 -6.691 1 98.88 89 TYR A C 1
ATOM 733 O O . TYR A 1 89 ? 1.193 -19.094 -7.32 1 98.88 89 TYR A O 1
ATOM 741 N N . LEU A 1 90 ? 0.121 -20.766 -6.418 1 98.88 90 LEU A N 1
ATOM 742 C CA . LEU A 1 90 ? 0.99 -21.812 -6.934 1 98.88 90 LEU A CA 1
ATOM 743 C C . LEU A 1 90 ? 0.177 -22.891 -7.652 1 98.88 90 LEU A C 1
ATOM 745 O O . LEU A 1 90 ? -0.744 -23.469 -7.074 1 98.88 90 LEU A O 1
ATOM 749 N N . ASP A 1 91 ? 0.497 -23.016 -8.914 1 98.62 91 ASP A N 1
ATOM 750 C CA . ASP A 1 91 ? -0.195 -24 -9.742 1 98.62 91 ASP A CA 1
ATOM 751 C C . ASP A 1 91 ? -1.705 -23.766 -9.719 1 98.62 91 ASP A C 1
ATOM 753 O O . ASP A 1 91 ? -2.477 -24.719 -9.539 1 98.62 91 ASP A O 1
ATOM 757 N N . GLY A 1 92 ? -2.043 -22.531 -9.727 1 98.5 92 GLY A N 1
ATOM 758 C CA . GLY A 1 92 ? -3.438 -22.141 -9.859 1 98.5 92 GLY A CA 1
ATOM 759 C C . GLY A 1 92 ? -4.191 -22.141 -8.547 1 98.5 92 GLY A C 1
ATOM 760 O O . GLY A 1 92 ? -5.383 -21.844 -8.508 1 98.5 92 GLY A O 1
ATOM 761 N N . GLU A 1 93 ? -3.479 -22.453 -7.438 1 98.38 93 GLU A N 1
ATOM 762 C CA . GLU A 1 93 ? -4.121 -22.516 -6.129 1 98.38 93 GLU A CA 1
ATOM 763 C C . GLU A 1 93 ? -3.621 -21.406 -5.211 1 98.38 93 GLU A C 1
ATOM 765 O O . GLU A 1 93 ? -2.426 -21.094 -5.188 1 98.38 93 GLU A O 1
ATOM 770 N N . LEU A 1 94 ? -4.535 -20.844 -4.434 1 98.81 94 LEU A N 1
ATOM 771 C CA . LEU A 1 94 ? -4.184 -19.766 -3.508 1 98.81 94 LEU A CA 1
ATOM 772 C C . LEU A 1 94 ? -3.355 -20.312 -2.344 1 98.81 94 LEU A C 1
ATOM 774 O O . LEU A 1 94 ? -3.785 -21.234 -1.646 1 98.81 94 LEU A O 1
ATOM 778 N N . LEU A 1 95 ? -2.209 -19.719 -2.162 1 98.62 95 LEU A N 1
ATOM 779 C CA . LEU A 1 95 ? -1.423 -19.969 -0.96 1 98.62 95 LEU A CA 1
ATOM 780 C C . LEU A 1 95 ? -1.824 -19.031 0.166 1 98.62 95 LEU A C 1
ATOM 782 O O . LEU A 1 95 ? -1.92 -19.438 1.324 1 98.62 95 LEU A O 1
ATOM 786 N N . GLY A 1 96 ? -2.021 -17.812 -0.157 1 98.56 96 GLY A N 1
ATOM 787 C CA . GLY A 1 96 ? -2.297 -16.75 0.801 1 98.56 96 GLY A CA 1
ATOM 788 C C . GLY A 1 96 ? -1.454 -15.508 0.577 1 98.56 96 GLY A C 1
ATOM 789 O O . GLY A 1 96 ? -1.114 -15.18 -0.561 1 98.56 96 GLY A O 1
ATOM 790 N N . GLY A 1 97 ? -1.267 -14.859 1.634 1 98.44 97 GLY A N 1
ATOM 791 C CA . GLY A 1 97 ? -0.46 -13.656 1.57 1 98.44 97 GLY A CA 1
ATOM 792 C C . GLY A 1 97 ? 0.979 -13.875 1.999 1 98.44 97 GLY A C 1
ATOM 793 O O . GLY A 1 97 ? 1.486 -14.992 1.936 1 98.44 97 GLY A O 1
ATOM 794 N N . LEU A 1 98 ? 1.573 -12.789 2.361 1 98.56 98 LEU A N 1
ATOM 795 C CA . LEU A 1 98 ? 2.986 -12.805 2.723 1 98.56 98 LEU A CA 1
ATOM 796 C C . LEU A 1 98 ? 3.229 -13.703 3.934 1 98.56 98 LEU A C 1
ATOM 798 O O . LEU A 1 98 ? 4.168 -14.5 3.939 1 98.56 98 LEU A O 1
ATOM 802 N N . ASP A 1 99 ? 2.43 -13.547 4.977 1 98.06 99 ASP A N 1
ATOM 803 C CA . ASP A 1 99 ? 2.633 -14.312 6.199 1 98.06 99 ASP A CA 1
ATOM 804 C C . ASP A 1 99 ? 2.529 -15.812 5.934 1 98.06 99 ASP A C 1
ATOM 806 O O . ASP A 1 99 ? 3.307 -16.594 6.48 1 98.06 99 ASP A O 1
ATOM 810 N N . VAL A 1 100 ? 1.591 -16.203 5.156 1 98.38 100 VAL A N 1
ATOM 811 C CA . VAL A 1 100 ? 1.437 -17.609 4.82 1 98.38 100 VAL A CA 1
ATOM 812 C C . VAL A 1 100 ? 2.648 -18.094 4.023 1 98.38 100 VAL A C 1
ATOM 814 O O . VAL A 1 100 ? 3.193 -19.156 4.293 1 98.38 100 VAL A O 1
ATOM 817 N N . PHE A 1 101 ? 3.053 -17.312 3.119 1 98.75 101 PHE A N 1
ATOM 818 C CA . PHE A 1 101 ? 4.203 -17.688 2.299 1 98.75 101 PHE A CA 1
ATOM 819 C C . PHE A 1 101 ? 5.445 -17.859 3.16 1 98.75 101 PHE A C 1
ATOM 821 O O . PHE A 1 101 ? 6.195 -18.828 2.982 1 98.75 101 PHE A O 1
ATOM 828 N N . ARG A 1 102 ? 5.621 -16.938 4.062 1 98.44 102 ARG A N 1
ATOM 829 C CA . ARG A 1 102 ? 6.754 -17.047 4.977 1 98.44 102 ARG A CA 1
ATOM 830 C C . ARG A 1 102 ? 6.738 -18.375 5.727 1 98.44 102 ARG A C 1
ATOM 832 O O . ARG A 1 102 ? 7.781 -19 5.902 1 98.44 102 ARG A O 1
ATOM 839 N N . GLU A 1 103 ? 5.609 -18.672 6.176 1 98.38 103 GLU A N 1
ATOM 840 C CA . GLU A 1 103 ? 5.473 -19.938 6.895 1 98.38 103 GLU A CA 1
ATOM 841 C C . GLU A 1 103 ? 5.781 -21.125 5.988 1 98.38 103 GLU A C 1
ATOM 843 O O . GLU A 1 103 ? 6.504 -22.031 6.379 1 98.38 103 GLU A O 1
ATOM 848 N N . GLU A 1 104 ? 5.254 -21.141 4.82 1 98.19 104 GLU A N 1
ATOM 849 C CA . GLU A 1 104 ? 5.422 -22.25 3.885 1 98.19 104 GLU A CA 1
ATOM 850 C C . GLU A 1 104 ? 6.891 -22.453 3.527 1 98.19 104 GLU A C 1
ATOM 852 O O . GLU A 1 104 ? 7.359 -23.594 3.436 1 98.19 104 GLU A O 1
ATOM 857 N N . ILE A 1 105 ? 7.613 -21.375 3.363 1 98.06 105 ILE A N 1
ATOM 858 C CA . ILE A 1 105 ? 8.969 -21.516 2.848 1 98.06 105 ILE A CA 1
ATOM 859 C C . ILE A 1 105 ? 9.914 -21.922 3.979 1 98.06 105 ILE A C 1
ATOM 861 O O . ILE A 1 105 ? 11.094 -22.172 3.748 1 98.06 105 ILE A O 1
ATOM 865 N N . SER A 1 106 ? 9.406 -21.922 5.168 1 97.56 106 SER A N 1
ATOM 866 C CA . SER A 1 106 ? 10.188 -22.484 6.262 1 97.56 106 SER A CA 1
ATOM 867 C C . SER A 1 106 ? 10.367 -24 6.094 1 97.56 106 SER A C 1
ATOM 869 O O . SER A 1 106 ? 11.242 -24.594 6.715 1 97.56 106 SER A O 1
ATOM 871 N N . ASP A 1 107 ? 9.516 -24.609 5.367 1 97.44 107 ASP A N 1
ATOM 872 C CA . ASP A 1 107 ? 9.602 -26.016 5.004 1 97.44 107 ASP A CA 1
ATOM 873 C C . ASP A 1 107 ? 10.422 -26.203 3.734 1 97.44 107 ASP A C 1
ATOM 875 O O . ASP A 1 107 ? 10 -25.812 2.646 1 97.44 107 ASP A O 1
ATOM 879 N N . LYS A 1 108 ? 11.508 -26.953 3.809 1 96.56 108 LYS A N 1
ATOM 880 C CA . LYS A 1 108 ? 12.406 -27.172 2.68 1 96.56 108 LYS A CA 1
ATOM 881 C C . LYS A 1 108 ? 11.703 -27.922 1.552 1 96.56 108 LYS A C 1
ATOM 883 O O . LYS A 1 108 ? 11.977 -27.672 0.374 1 96.56 108 LYS A O 1
ATOM 888 N N . SER A 1 109 ? 10.867 -28.797 1.956 1 97.75 109 SER A N 1
ATOM 889 C CA . SER A 1 109 ? 10.141 -29.562 0.947 1 97.75 109 SER A CA 1
ATOM 890 C C . SER A 1 109 ? 9.258 -28.656 0.099 1 97.75 109 SER A C 1
ATOM 892 O O . SER A 1 109 ? 9.094 -28.891 -1.102 1 97.75 109 SER A O 1
ATOM 894 N N . PHE A 1 110 ? 8.688 -27.703 0.685 1 98.31 110 PHE A N 1
ATOM 895 C CA . PHE A 1 110 ? 7.879 -26.734 -0.054 1 98.31 110 PHE A CA 1
ATOM 896 C C . PHE A 1 110 ? 8.75 -25.906 -0.994 1 98.31 110 PHE A C 1
ATOM 898 O O . PHE A 1 110 ? 8.398 -25.703 -2.156 1 98.31 110 PHE A O 1
ATOM 905 N N . VAL A 1 111 ? 9.859 -25.422 -0.486 1 98.25 111 VAL A N 1
ATOM 906 C CA . VAL A 1 111 ? 10.773 -24.578 -1.264 1 98.25 111 VAL A CA 1
ATOM 907 C C . VAL A 1 111 ? 11.188 -25.312 -2.533 1 98.25 111 VAL A C 1
ATOM 909 O O . VAL A 1 111 ? 11.312 -24.703 -3.6 1 98.25 111 VAL A O 1
ATOM 912 N N . GLU A 1 112 ? 11.32 -26.609 -2.447 1 97.19 112 GLU A N 1
ATOM 913 C CA . GLU A 1 112 ? 11.766 -27.422 -3.578 1 97.19 112 GLU A CA 1
ATOM 914 C C . GLU A 1 112 ? 10.695 -27.469 -4.668 1 97.19 112 GLU A C 1
ATOM 916 O O . GLU A 1 112 ? 11.008 -27.703 -5.836 1 97.19 112 GLU A O 1
ATOM 921 N N . LYS A 1 113 ? 9.547 -27.234 -4.328 1 97.19 113 LYS A N 1
ATOM 922 C CA . LYS A 1 113 ? 8.43 -27.312 -5.27 1 97.19 113 LYS A CA 1
ATOM 923 C C . LYS A 1 113 ? 8.312 -26.031 -6.082 1 97.19 113 LYS A C 1
ATOM 925 O O . LYS A 1 113 ? 7.629 -26 -7.105 1 97.19 113 LYS A O 1
ATOM 930 N N . LEU A 1 114 ? 8.891 -25 -5.598 1 98.44 114 LEU A N 1
ATOM 931 C CA . LEU A 1 114 ? 8.773 -23.719 -6.281 1 98.44 114 LEU A CA 1
ATOM 932 C C . LEU A 1 114 ? 9.531 -23.75 -7.605 1 98.44 114 LEU A C 1
ATOM 934 O O . LEU A 1 114 ? 10.625 -24.297 -7.691 1 98.44 114 LEU A O 1
ATOM 938 N N . PRO A 1 115 ? 8.906 -23.156 -8.633 1 98.44 115 PRO A N 1
ATOM 939 C CA . PRO A 1 115 ? 9.68 -23 -9.867 1 98.44 115 PRO A CA 1
ATOM 940 C C . PRO A 1 115 ? 10.898 -22.094 -9.688 1 98.44 115 PRO A C 1
ATOM 942 O O . PRO A 1 115 ? 10.836 -21.109 -8.961 1 98.44 115 PRO A O 1
ATOM 945 N N . LYS A 1 116 ? 11.984 -22.484 -10.367 1 97.12 116 LYS A N 1
ATOM 946 C CA . LYS A 1 116 ? 13.242 -21.766 -10.203 1 97.12 116 LYS A CA 1
ATOM 947 C C . LYS A 1 116 ? 13.688 -21.125 -11.516 1 97.12 116 LYS A C 1
ATOM 949 O O . LYS A 1 116 ? 13.375 -21.641 -12.594 1 97.12 116 LYS A O 1
ATOM 954 N N . ILE A 1 117 ? 14.344 -19.969 -11.297 1 92.38 117 ILE A N 1
ATOM 955 C CA . ILE A 1 117 ? 14.914 -19.328 -12.469 1 92.38 117 ILE A CA 1
ATOM 956 C C . ILE A 1 117 ? 16.078 -20.141 -13 1 92.38 117 ILE A C 1
ATOM 958 O O . ILE A 1 117 ? 16.953 -20.562 -12.234 1 92.38 117 ILE A O 1
ATOM 962 N N . SER A 1 118 ? 15.953 -20.703 -14.141 1 80.12 118 SER A N 1
ATOM 963 C CA . SER A 1 118 ? 17.016 -21.516 -14.742 1 80.12 118 SER A CA 1
ATOM 964 C C . SER A 1 118 ? 18.234 -20.672 -15.055 1 80.12 118 SER A C 1
ATOM 966 O O . SER A 1 118 ? 18.109 -19.516 -15.484 1 80.12 118 SER A O 1
ATOM 968 N N . SER A 1 119 ? 19.406 -20.906 -14.422 1 58.16 119 SER A N 1
ATOM 969 C CA . SER A 1 119 ? 20.656 -20.328 -14.891 1 58.16 119 SER A CA 1
ATOM 970 C C . SER A 1 119 ? 20.859 -20.547 -16.375 1 58.16 119 SER A C 1
ATOM 972 O O . SER A 1 119 ? 20.391 -21.562 -16.922 1 58.16 119 SER A O 1
ATOM 974 N N . MET B 1 1 ? 39.5 16.719 -7.961 1 57.94 1 MET B N 1
ATOM 975 C CA . MET B 1 1 ? 38.969 17.516 -6.855 1 57.94 1 MET B CA 1
ATOM 976 C C . MET B 1 1 ? 37.812 18.375 -7.324 1 57.94 1 MET B C 1
ATOM 978 O O . MET B 1 1 ? 36.75 18.422 -6.672 1 57.94 1 MET B O 1
ATOM 982 N N . TYR B 1 2 ? 37.812 18.875 -8.523 1 65.25 2 TYR B N 1
ATOM 983 C CA . TYR B 1 2 ? 36.812 19.828 -9.031 1 65.25 2 TYR B CA 1
ATOM 984 C C . TYR B 1 2 ? 35.531 19.141 -9.391 1 65.25 2 TYR B C 1
ATOM 986 O O . TYR B 1 2 ? 34.438 19.656 -9.109 1 65.25 2 TYR B O 1
ATOM 994 N N . LEU B 1 3 ? 35.688 17.984 -9.945 1 71.88 3 LEU B N 1
ATOM 995 C CA . LEU B 1 3 ? 34.469 17.25 -10.328 1 71.88 3 LEU B CA 1
ATOM 996 C C . LEU B 1 3 ? 33.688 16.844 -9.094 1 71.88 3 LEU B C 1
ATOM 998 O O . LEU B 1 3 ? 32.438 16.938 -9.086 1 71.88 3 LEU B O 1
ATOM 1002 N N . PHE B 1 4 ? 34.406 16.453 -8.133 1 70.69 4 PHE B N 1
ATOM 1003 C CA . PHE B 1 4 ? 33.781 16.047 -6.879 1 70.69 4 PHE B CA 1
ATOM 1004 C C . PHE B 1 4 ? 33.062 17.234 -6.23 1 70.69 4 PHE B C 1
ATOM 1006 O O . PHE B 1 4 ? 31.938 17.094 -5.734 1 70.69 4 PHE B O 1
ATOM 1013 N N . SER B 1 5 ? 33.812 18.375 -6.293 1 74.19 5 SER B N 1
ATOM 1014 C CA . SER B 1 5 ? 33.25 19.578 -5.711 1 74.19 5 SER B CA 1
ATOM 1015 C C . SER B 1 5 ? 31.984 20.016 -6.473 1 74.19 5 SER B C 1
ATOM 1017 O O . SER B 1 5 ? 31 20.406 -5.867 1 74.19 5 SER B O 1
ATOM 1019 N N . TYR B 1 6 ? 32.062 19.844 -7.734 1 73.69 6 TYR B N 1
ATOM 1020 C CA . TYR B 1 6 ? 30.922 20.188 -8.578 1 73.69 6 TYR B CA 1
ATOM 1021 C C . TYR B 1 6 ? 29.75 19.25 -8.328 1 73.69 6 TYR B C 1
ATOM 1023 O O . TYR B 1 6 ? 28.609 19.703 -8.188 1 73.69 6 TYR B O 1
ATOM 1031 N N . LEU B 1 7 ? 30 18.047 -8.234 1 75.94 7 LEU B N 1
ATOM 1032 C CA . LEU B 1 7 ? 28.953 17.062 -7.988 1 75.94 7 LEU B CA 1
ATOM 1033 C C . LEU B 1 7 ? 28.344 17.266 -6.605 1 75.94 7 LEU B C 1
ATOM 1035 O O . LEU B 1 7 ? 27.125 17.141 -6.441 1 75.94 7 LEU B O 1
ATOM 1039 N N . ASP B 1 8 ? 29.203 17.703 -5.758 1 83 8 ASP B N 1
ATOM 1040 C CA . ASP B 1 8 ? 28.719 17.984 -4.406 1 83 8 ASP B CA 1
ATOM 1041 C C . ASP B 1 8 ? 27.812 19.203 -4.387 1 83 8 ASP B C 1
ATOM 1043 O O . ASP B 1 8 ? 26.797 19.219 -3.68 1 83 8 ASP B O 1
ATOM 1047 N N . GLY B 1 9 ? 28.219 20.094 -5.176 1 84 9 GLY B N 1
ATOM 1048 C CA . GLY B 1 9 ? 27.406 21.312 -5.262 1 84 9 GLY B CA 1
ATOM 1049 C C . GLY B 1 9 ? 26.047 21.062 -5.875 1 84 9 GLY B C 1
ATOM 1050 O O . GLY B 1 9 ? 25.031 21.594 -5.395 1 84 9 GLY B O 1
ATOM 1051 N N . GLU B 1 10 ? 26 20.281 -6.91 1 86.31 10 GLU B N 1
ATOM 1052 C CA . GLU B 1 10 ? 24.75 19.953 -7.57 1 86.31 10 GLU B CA 1
ATOM 1053 C C . GLU B 1 10 ? 23.828 19.141 -6.652 1 86.31 10 GLU B C 1
ATOM 1055 O O . GLU B 1 10 ? 22.625 19.359 -6.621 1 86.31 10 GLU B O 1
ATOM 1060 N N . ARG B 1 11 ? 24.406 18.203 -6.078 1 84.38 11 ARG B N 1
ATOM 1061 C CA . ARG B 1 11 ? 23.656 17.406 -5.109 1 84.38 11 ARG B CA 1
ATOM 1062 C C . ARG B 1 11 ? 23.078 18.297 -4.004 1 84.38 11 ARG B C 1
ATOM 1064 O O . ARG B 1 11 ? 21.938 18.109 -3.582 1 84.38 11 ARG B O 1
ATOM 1071 N N . GLU B 1 12 ? 23.938 19.188 -3.537 1 88.19 12 GLU B N 1
ATOM 1072 C CA . GLU B 1 12 ? 23.5 20.109 -2.494 1 88.19 12 GLU B CA 1
ATOM 1073 C C . GLU B 1 12 ? 22.344 20.984 -2.982 1 88.19 12 GLU B C 1
ATOM 1075 O O . GLU B 1 12 ? 21.406 21.25 -2.229 1 88.19 12 GLU B O 1
ATOM 1080 N N . LYS B 1 13 ? 22.469 21.438 -4.098 1 90.25 13 LYS B N 1
ATOM 1081 C CA . LYS B 1 13 ? 21.406 22.25 -4.672 1 90.25 13 LYS B CA 1
ATOM 1082 C C . LYS B 1 13 ? 20.125 21.469 -4.816 1 90.25 13 LYS B C 1
ATOM 1084 O O . LYS B 1 13 ? 19.031 21.969 -4.527 1 90.25 13 LYS B O 1
ATOM 1089 N N . PHE B 1 14 ? 20.234 20.281 -5.273 1 92.12 14 PHE B N 1
ATOM 1090 C CA . PHE B 1 14 ? 19.062 19.406 -5.43 1 92.12 14 PHE B CA 1
ATOM 1091 C C . PHE B 1 14 ? 18.391 19.172 -4.086 1 92.12 14 PHE B C 1
ATOM 1093 O O . PHE B 1 14 ? 17.156 19.234 -3.988 1 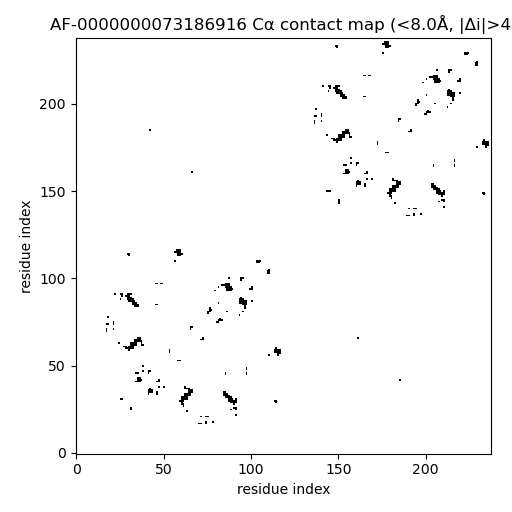92.12 14 PHE B O 1
ATOM 1100 N N . LEU B 1 15 ? 19.156 18.969 -3.121 1 91.88 15 LEU B N 1
ATOM 1101 C CA . LEU B 1 15 ? 18.625 18.672 -1.794 1 91.88 15 LEU B CA 1
ATOM 1102 C C . LEU B 1 15 ? 17.922 19.906 -1.216 1 91.88 15 LEU B C 1
ATOM 1104 O O . LEU B 1 15 ? 16.891 19.781 -0.555 1 91.88 15 LEU B O 1
ATOM 1108 N N . LEU B 1 16 ? 18.516 21.047 -1.455 1 93.12 16 LEU B N 1
ATOM 1109 C CA . LEU B 1 16 ? 17.906 22.281 -0.981 1 93.12 16 LEU B CA 1
ATOM 1110 C C . LEU B 1 16 ? 16.562 22.516 -1.661 1 93.12 16 LEU B C 1
ATOM 1112 O O . LEU B 1 16 ? 15.609 22.938 -1.014 1 93.12 16 LEU B O 1
ATOM 1116 N N . GLU B 1 17 ? 16.531 22.281 -2.9 1 95.94 17 GLU B N 1
ATOM 1117 C CA . GLU B 1 17 ? 15.281 22.484 -3.641 1 95.94 17 GLU B CA 1
ATOM 1118 C C . GLU B 1 17 ? 14.211 21.5 -3.184 1 95.94 17 GLU B C 1
ATOM 1120 O O . GLU B 1 17 ? 13.047 21.859 -3.049 1 95.94 17 GLU B O 1
ATOM 1125 N N . LEU B 1 18 ? 14.594 20.328 -3.029 1 96.38 18 LEU B N 1
ATOM 1126 C CA . LEU B 1 18 ? 13.656 19.312 -2.561 1 96.38 18 LEU B CA 1
ATOM 1127 C C . LEU B 1 18 ? 13.117 19.672 -1.177 1 96.38 18 LEU B C 1
ATOM 1129 O O . LEU B 1 18 ? 11.914 19.547 -0.925 1 96.38 18 LEU B O 1
ATOM 1133 N N . ASN B 1 19 ? 13.953 20.078 -0.311 1 97.12 19 ASN B N 1
ATOM 1134 C CA . ASN B 1 19 ? 13.531 20.453 1.034 1 97.12 19 ASN B CA 1
ATOM 1135 C C . ASN B 1 19 ? 12.547 21.609 1.01 1 97.12 19 ASN B C 1
ATOM 1137 O O . ASN B 1 19 ? 11.602 21.641 1.795 1 97.12 19 ASN B O 1
ATOM 1141 N N . LYS B 1 20 ? 12.789 22.547 0.177 1 97.56 20 LYS B N 1
ATOM 1142 C CA . LYS B 1 20 ? 11.859 23.656 0.02 1 97.56 20 LYS B CA 1
ATOM 1143 C C . LYS B 1 20 ? 10.492 23.188 -0.447 1 97.56 20 LYS B C 1
ATOM 1145 O O . LYS B 1 20 ? 9.461 23.641 0.052 1 97.56 20 LYS B O 1
ATOM 1150 N N . ARG B 1 21 ? 10.531 22.297 -1.378 1 97.81 21 ARG B N 1
ATOM 1151 C CA . ARG B 1 21 ? 9.289 21.734 -1.877 1 97.81 21 ARG B CA 1
ATOM 1152 C C . ARG B 1 21 ? 8.539 21 -0.771 1 97.81 21 ARG B C 1
ATOM 1154 O O . ARG B 1 21 ? 7.328 21.156 -0.619 1 97.81 21 ARG B O 1
ATOM 1161 N N . LEU B 1 22 ? 9.242 20.234 -0.067 1 98.62 22 LEU B N 1
ATOM 1162 C CA . LEU B 1 22 ? 8.648 19.469 1.028 1 98.62 22 LEU B CA 1
ATOM 1163 C C . LEU B 1 22 ? 8.039 20.406 2.068 1 98.62 22 LEU B C 1
ATOM 1165 O O . LEU B 1 22 ? 6.918 20.188 2.529 1 98.62 22 LEU B O 1
ATOM 1169 N N . ALA B 1 23 ? 8.781 21.422 2.441 1 98.31 23 ALA B N 1
ATOM 1170 C CA . ALA B 1 23 ? 8.281 22.406 3.398 1 98.31 23 ALA B CA 1
ATOM 1171 C C . ALA B 1 23 ? 7.004 23.062 2.893 1 98.31 23 ALA B C 1
ATOM 1173 O O . ALA B 1 23 ? 6.059 23.266 3.658 1 98.31 23 ALA B O 1
ATOM 1174 N N . SER B 1 24 ? 7.004 23.359 1.671 1 98.56 24 SER B N 1
ATOM 1175 C CA . SER B 1 24 ? 5.824 23.969 1.065 1 98.56 24 SER B CA 1
ATOM 1176 C C . SER B 1 24 ? 4.625 23.031 1.123 1 98.56 24 SER B C 1
ATOM 1178 O O . SER B 1 24 ? 3.518 23.438 1.47 1 98.56 24 SER B O 1
ATOM 1180 N N . LEU B 1 25 ? 4.809 21.812 0.761 1 98.69 25 LEU B N 1
ATOM 1181 C CA . LEU B 1 25 ? 3.727 20.828 0.779 1 98.69 25 LEU B CA 1
ATOM 1182 C C . LEU B 1 25 ? 3.182 20.656 2.191 1 98.69 25 LEU B C 1
ATOM 1184 O O . LEU B 1 25 ? 1.967 20.672 2.4 1 98.69 25 LEU B O 1
ATOM 1188 N N . ILE B 1 26 ? 4.102 20.516 3.154 1 98.75 26 ILE B N 1
ATOM 1189 C CA . ILE B 1 26 ? 3.746 20.266 4.547 1 98.75 26 ILE B CA 1
ATOM 1190 C C . ILE B 1 26 ? 2.887 21.406 5.074 1 98.75 26 ILE B C 1
ATOM 1192 O O . ILE B 1 26 ? 1.963 21.188 5.859 1 98.75 26 ILE B O 1
ATOM 1196 N N . ASN B 1 27 ? 3.17 22.516 4.551 1 98.5 27 ASN B N 1
ATOM 1197 C CA . ASN B 1 27 ? 2.543 23.719 5.117 1 98.5 27 ASN B CA 1
ATOM 1198 C C . ASN B 1 27 ? 1.392 24.203 4.25 1 98.5 27 ASN B C 1
ATOM 1200 O O . ASN B 1 27 ? 0.882 25.312 4.457 1 98.5 27 ASN B O 1
ATOM 1204 N N . GLN B 1 28 ? 0.958 23.453 3.352 1 98.44 28 GLN B N 1
ATOM 1205 C CA . GLN B 1 28 ? -0.141 23.828 2.471 1 98.44 28 GLN B CA 1
ATOM 1206 C C . GLN B 1 28 ? -1.451 23.938 3.242 1 98.44 28 GLN B C 1
ATOM 1208 O O . GLN B 1 28 ? -2.369 24.641 2.816 1 98.44 28 GLN B O 1
ATOM 1213 N N . SER B 1 29 ? -1.565 23.25 4.277 1 98.56 29 SER B N 1
ATOM 1214 C CA . SER B 1 29 ? -2.725 23.25 5.164 1 98.56 29 SER B CA 1
ATOM 1215 C C . SER B 1 29 ? -2.32 22.969 6.605 1 98.56 29 SER B C 1
ATOM 1217 O O . SER B 1 29 ? -1.211 22.484 6.859 1 98.56 29 SER B O 1
ATOM 1219 N N . ARG B 1 30 ? -3.203 23.328 7.508 1 98.75 30 ARG B N 1
ATOM 1220 C CA . ARG B 1 30 ? -2.904 23.062 8.914 1 98.75 30 ARG B CA 1
ATOM 1221 C C . ARG B 1 30 ? -2.762 21.562 9.164 1 98.75 30 ARG B C 1
ATOM 1223 O O . ARG B 1 30 ? -1.877 21.141 9.914 1 98.75 30 ARG B O 1
ATOM 1230 N N . LEU B 1 31 ? -3.682 20.844 8.57 1 98.88 31 LEU B N 1
ATOM 1231 C CA . LEU B 1 31 ? -3.611 19.391 8.633 1 98.88 31 LEU B CA 1
ATOM 1232 C C . LEU B 1 31 ? -3.299 18.797 7.266 1 98.88 31 LEU B C 1
ATOM 1234 O O . LEU B 1 31 ? -4.137 18.844 6.359 1 98.88 31 LEU B O 1
ATOM 1238 N N . MET B 1 32 ? -2.068 18.266 7.125 1 98.94 32 MET B N 1
ATOM 1239 C CA . MET B 1 32 ? -1.578 17.719 5.871 1 98.94 32 MET B CA 1
ATOM 1240 C C . MET B 1 32 ? -1.269 16.219 6.02 1 98.94 32 MET B C 1
ATOM 1242 O O . MET B 1 32 ? -0.58 15.82 6.961 1 98.94 32 MET B O 1
ATOM 1246 N N . ILE B 1 33 ? -1.822 15.406 5.098 1 98.94 33 ILE B N 1
ATOM 1247 C CA . ILE B 1 33 ? -1.515 13.984 5.152 1 98.94 33 ILE B CA 1
ATOM 1248 C C . ILE B 1 33 ? -0.835 13.555 3.854 1 98.94 33 ILE B C 1
ATOM 1250 O O . ILE B 1 33 ? -1.172 14.047 2.775 1 98.94 33 ILE B O 1
ATOM 1254 N N . PHE B 1 34 ? 0.21 12.789 3.959 1 98.94 34 PHE B N 1
ATOM 1255 C CA . PHE B 1 34 ? 0.897 12.148 2.844 1 98.94 34 PHE B CA 1
ATOM 1256 C C . PHE B 1 34 ? 0.555 10.672 2.775 1 98.94 34 PHE B C 1
ATOM 1258 O O . PHE B 1 34 ? 0.874 9.906 3.691 1 98.94 34 PHE B O 1
ATOM 1265 N N . ILE B 1 35 ? -0.09 10.203 1.679 1 98.75 35 ILE B N 1
ATOM 1266 C CA . ILE B 1 35 ? -0.733 8.898 1.644 1 98.75 35 ILE B CA 1
ATOM 1267 C C . ILE B 1 35 ? -0.477 8.234 0.293 1 98.75 35 ILE B C 1
ATOM 1269 O O . ILE B 1 35 ? -0.044 8.891 -0.657 1 98.75 35 ILE B O 1
ATOM 1273 N N . LYS B 1 36 ? -0.673 6.945 0.243 1 97.5 36 LYS B N 1
ATOM 1274 C CA . LYS B 1 36 ? -0.692 6.234 -1.031 1 97.5 36 LYS B CA 1
ATOM 1275 C C . LYS B 1 36 ? -2.068 6.316 -1.688 1 97.5 36 LYS B C 1
ATOM 1277 O O . LYS B 1 36 ? -3.037 5.75 -1.178 1 97.5 36 LYS B O 1
ATOM 1282 N N . GLY B 1 37 ? -2.129 7.039 -2.809 1 96.88 37 GLY B N 1
ATOM 1283 C CA . GLY B 1 37 ? -3.406 7.277 -3.461 1 96.88 37 GLY B CA 1
ATOM 1284 C C . GLY B 1 37 ? -4.031 8.602 -3.072 1 96.88 37 GLY B C 1
ATOM 1285 O O . GLY B 1 37 ? -3.389 9.438 -2.432 1 96.88 37 GLY B O 1
ATOM 1286 N N . GLU B 1 38 ? -5.25 8.836 -3.523 1 97.38 38 GLU B N 1
ATOM 1287 C CA . GLU B 1 38 ? -6.043 10.023 -3.229 1 97.38 38 GLU B CA 1
ATOM 1288 C C . GLU B 1 38 ? -7.168 9.703 -2.25 1 97.38 38 GLU B C 1
ATOM 1290 O O . GLU B 1 38 ? -7.559 8.547 -2.098 1 97.38 38 GLU B O 1
ATOM 1295 N N . PRO B 1 39 ? -7.656 10.742 -1.558 1 98 39 PRO B N 1
ATOM 1296 C CA . P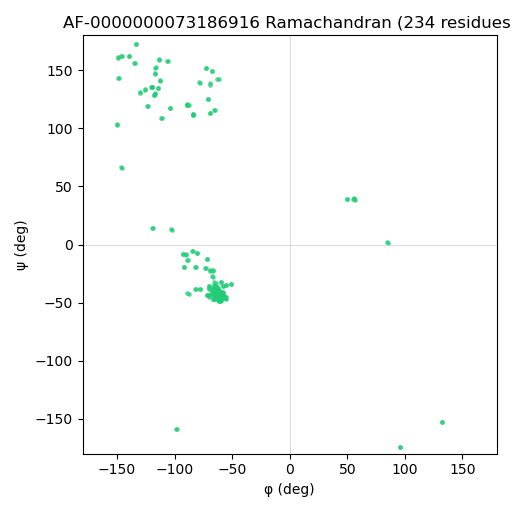RO B 1 39 ? -8.727 10.508 -0.582 1 98 39 PRO B CA 1
ATOM 1297 C C . PRO B 1 39 ? -9.898 9.727 -1.164 1 98 39 PRO B C 1
ATOM 1299 O O . PRO B 1 39 ? -10.484 8.891 -0.478 1 98 39 PRO B O 1
ATOM 1302 N N . ASP B 1 40 ? -10.211 9.922 -2.412 1 96.25 40 ASP B N 1
ATOM 1303 C CA . ASP B 1 40 ? -11.359 9.242 -3.018 1 96.25 40 ASP B CA 1
ATOM 1304 C C . ASP B 1 40 ? -10.953 7.902 -3.623 1 96.25 40 ASP B C 1
ATOM 1306 O O . ASP B 1 40 ? -11.805 7.125 -4.059 1 96.25 40 ASP B O 1
ATOM 1310 N N . ALA B 1 41 ? -9.703 7.66 -3.67 1 94.62 41 ALA B N 1
ATOM 1311 C CA . ALA B 1 41 ? -9.195 6.414 -4.238 1 94.62 41 ALA B CA 1
ATOM 1312 C C . ALA B 1 41 ? -7.938 5.953 -3.502 1 94.62 41 ALA B C 1
ATOM 1314 O O . ALA B 1 41 ? -6.863 5.852 -4.098 1 94.62 41 ALA B O 1
ATOM 1315 N N . PRO B 1 42 ? -8.039 5.582 -2.221 1 96.31 42 PRO B N 1
ATOM 1316 C CA . PRO B 1 42 ? -6.867 5.125 -1.474 1 96.31 42 PRO B CA 1
ATOM 1317 C C . PRO B 1 42 ? -6.324 3.793 -1.984 1 96.31 42 PRO B C 1
ATOM 1319 O O . PRO B 1 42 ? -7.098 2.922 -2.389 1 96.31 42 PRO B O 1
ATOM 1322 N N . LYS B 1 43 ? -5.07 3.611 -1.857 1 93.94 43 LYS B N 1
ATOM 1323 C CA . LYS B 1 43 ? -4.426 2.426 -2.42 1 93.94 43 LYS B CA 1
ATOM 1324 C C . LYS B 1 43 ? -3.756 1.595 -1.331 1 93.94 43 LYS B C 1
ATOM 1326 O O . LYS B 1 43 ? -2.971 0.691 -1.627 1 93.94 43 LYS B O 1
ATOM 1331 N N . CYS B 1 44 ? -4.055 1.851 -0.096 1 95.38 44 CYS B N 1
ATOM 1332 C CA . CYS B 1 44 ? -3.523 1.142 1.062 1 95.38 44 CYS B CA 1
ATOM 1333 C C . CYS B 1 44 ? -4.543 1.104 2.193 1 95.38 44 CYS B C 1
ATOM 1335 O O . CYS B 1 44 ? -5.289 2.064 2.393 1 95.38 44 CYS B O 1
ATOM 1337 N N . GLY B 1 45 ? -4.594 0.043 2.902 1 94 45 GLY B N 1
ATOM 1338 C CA . GLY B 1 45 ? -5.539 -0.107 3.996 1 94 45 GLY B CA 1
ATOM 1339 C C . GLY B 1 45 ? -5.32 0.893 5.113 1 94 45 GLY B C 1
ATOM 1340 O O . GLY B 1 45 ? -6.281 1.39 5.707 1 94 45 GLY B O 1
ATOM 1341 N N . PHE B 1 46 ? -4.09 1.153 5.387 1 96.06 46 PHE B N 1
ATOM 1342 C CA . PHE B 1 46 ? -3.793 2.133 6.422 1 96.06 46 PHE B CA 1
ATOM 1343 C C . PHE B 1 46 ? -4.305 3.514 6.027 1 96.06 46 PHE B C 1
ATOM 1345 O O . PHE B 1 46 ? -4.809 4.262 6.867 1 96.06 46 PHE B O 1
ATOM 1352 N N . THR B 1 47 ? -4.109 3.842 4.785 1 98.12 47 THR B N 1
ATOM 1353 C CA . THR B 1 47 ? -4.637 5.102 4.273 1 98.12 47 THR B CA 1
ATOM 1354 C C . THR B 1 47 ? -6.156 5.145 4.414 1 98.12 47 THR B C 1
ATOM 1356 O O . THR B 1 47 ? -6.711 6.137 4.898 1 98.12 47 THR B O 1
ATOM 1359 N N . ARG B 1 48 ? -6.781 4.164 4.027 1 97.31 48 ARG B N 1
ATOM 1360 C CA . ARG B 1 48 ? -8.242 4.105 4.105 1 97.31 48 ARG B CA 1
ATOM 1361 C C . ARG B 1 48 ? -8.719 4.332 5.535 1 97.31 48 ARG B C 1
ATOM 1363 O O . ARG B 1 48 ? -9.641 5.113 5.77 1 97.31 48 ARG B O 1
ATOM 1370 N N . GLN B 1 49 ? -8.07 3.652 6.457 1 98.25 49 GLN B N 1
ATOM 1371 C CA . GLN B 1 49 ? -8.453 3.797 7.855 1 98.25 49 GLN B CA 1
ATOM 1372 C C . GLN B 1 49 ? -8.25 5.23 8.336 1 98.25 49 GLN B C 1
ATOM 1374 O O . GLN B 1 49 ? -9.102 5.781 9.047 1 98.25 49 GLN B O 1
ATOM 1379 N N . LEU B 1 50 ? -7.137 5.777 8 1 98.81 50 LEU B N 1
ATOM 1380 C CA . LEU B 1 50 ? -6.867 7.164 8.367 1 98.81 50 LEU B CA 1
ATOM 1381 C C . LEU B 1 50 ? -7.961 8.086 7.836 1 98.81 50 LEU B C 1
ATOM 1383 O O . LEU B 1 50 ? -8.469 8.938 8.57 1 98.81 50 LEU B O 1
ATOM 1387 N N . LEU B 1 51 ? -8.305 7.883 6.594 1 98.81 51 LEU B N 1
ATOM 1388 C CA . LEU B 1 51 ? -9.305 8.734 5.969 1 98.81 51 LEU B CA 1
ATOM 1389 C C . LEU B 1 51 ? -10.656 8.578 6.656 1 98.81 51 LEU B C 1
ATOM 1391 O O . LEU B 1 51 ? -11.398 9.555 6.805 1 98.81 51 LEU B O 1
ATOM 1395 N N . GLU B 1 52 ? -10.992 7.453 7.023 1 98.5 52 GLU B N 1
ATOM 1396 C CA . GLU B 1 52 ? -12.234 7.211 7.754 1 98.5 52 GLU B CA 1
ATOM 1397 C C . GLU B 1 52 ? -12.242 7.961 9.078 1 98.5 52 GLU B C 1
ATOM 1399 O O . GLU B 1 52 ? -13.25 8.586 9.438 1 98.5 52 GLU B O 1
ATOM 1404 N N . LEU B 1 53 ? -11.164 7.836 9.789 1 98.62 53 LEU B N 1
ATOM 1405 C CA . LEU B 1 53 ? -11.047 8.547 11.062 1 98.62 53 LEU B CA 1
ATOM 1406 C C . LEU B 1 53 ? -11.203 10.047 10.859 1 98.62 53 LEU B C 1
ATOM 1408 O O . LEU B 1 53 ? -11.914 10.711 11.625 1 98.62 53 LEU B O 1
ATOM 1412 N N . LEU B 1 54 ? -10.547 10.609 9.867 1 98.69 54 LEU B N 1
ATOM 1413 C CA . LEU B 1 54 ? -10.602 12.039 9.594 1 98.69 54 LEU B CA 1
ATOM 1414 C C . LEU B 1 54 ? -12.023 12.469 9.234 1 98.69 54 LEU B C 1
ATOM 1416 O O . LEU B 1 54 ? -12.469 13.539 9.633 1 98.69 54 LEU B O 1
ATOM 1420 N N . LYS B 1 55 ? -12.625 11.664 8.469 1 98.19 55 LYS B N 1
ATOM 1421 C CA . LYS B 1 55 ? -14.016 11.93 8.109 1 98.19 55 LYS B CA 1
ATOM 1422 C C . LYS B 1 55 ? -14.906 11.938 9.344 1 98.19 55 LYS B C 1
ATOM 1424 O O . LYS B 1 55 ? -15.719 12.852 9.523 1 98.19 55 LYS B O 1
ATOM 1429 N N . ASP B 1 56 ? -14.766 10.938 10.156 1 97.88 56 ASP B N 1
ATOM 1430 C CA . ASP B 1 56 ? -15.562 10.828 11.375 1 97.88 56 ASP B CA 1
ATOM 1431 C C . ASP B 1 56 ? -15.367 12.055 12.266 1 97.88 56 ASP B C 1
ATOM 1433 O O . ASP B 1 56 ? -16.297 12.492 12.945 1 97.88 56 ASP B O 1
ATOM 1437 N N . LEU B 1 57 ? -14.203 12.555 12.266 1 98.12 57 LEU B N 1
ATOM 1438 C CA . LEU B 1 57 ? -13.859 13.703 13.094 1 98.12 57 LEU B CA 1
ATOM 1439 C C . LEU B 1 57 ? -14.242 15.008 12.406 1 98.12 57 LEU B C 1
ATOM 1441 O O . LEU B 1 57 ? -14.055 16.094 12.977 1 98.12 57 LEU B O 1
ATOM 1445 N N . LYS B 1 58 ? -14.703 14.906 11.133 1 97.94 58 LYS B N 1
ATOM 1446 C CA . LYS B 1 58 ? -15.008 16.078 10.312 1 97.94 58 LYS B CA 1
ATOM 1447 C C . LYS B 1 58 ? -13.812 17.016 10.211 1 97.94 58 LYS B C 1
ATOM 1449 O O . LYS B 1 58 ? -13.961 18.234 10.297 1 97.94 58 LYS B O 1
ATOM 1454 N N . ALA B 1 59 ? -12.703 16.422 10.102 1 98.69 59 ALA B N 1
ATOM 1455 C CA . ALA B 1 59 ? -11.477 17.203 10.023 1 98.69 59 ALA B CA 1
ATOM 1456 C C . ALA B 1 59 ? -11.281 17.781 8.625 1 98.69 59 ALA B C 1
ATOM 1458 O O . ALA B 1 59 ? -11.562 17.125 7.625 1 98.69 59 ALA B O 1
ATOM 1459 N N . ASP B 1 60 ? -10.836 19.016 8.547 1 98.62 60 ASP B N 1
ATOM 1460 C CA . ASP B 1 60 ? -10.406 19.641 7.305 1 98.62 60 ASP B CA 1
ATOM 1461 C C . ASP B 1 60 ? -8.922 19.391 7.047 1 98.62 60 ASP B C 1
ATOM 1463 O O . ASP B 1 60 ? -8.07 19.719 7.875 1 98.62 60 ASP B O 1
ATOM 1467 N N . PHE B 1 61 ? -8.648 18.766 5.953 1 98.88 61 PHE B N 1
ATOM 1468 C CA . PHE B 1 61 ? -7.254 18.422 5.684 1 98.88 61 PHE B CA 1
ATOM 1469 C C . PHE B 1 61 ? -6.957 18.5 4.191 1 98.88 61 PHE B C 1
ATOM 1471 O O . PHE B 1 61 ? -7.875 18.516 3.367 1 98.88 61 PHE B O 1
ATOM 1478 N N . SER B 1 62 ? -5.672 18.578 3.824 1 98.81 62 SER B N 1
ATOM 1479 C CA . SER B 1 62 ? -5.172 18.359 2.471 1 98.81 62 SER B CA 1
ATOM 1480 C C . SER B 1 62 ? -4.309 17.109 2.395 1 98.81 62 SER B C 1
ATOM 1482 O O . SER B 1 62 ? -3.859 16.594 3.42 1 98.81 62 SER B O 1
ATOM 1484 N N . SER B 1 63 ? -4.195 16.625 1.209 1 98.88 63 SER B N 1
ATOM 1485 C CA . SER B 1 63 ? -3.445 15.383 1.048 1 98.88 63 SER B CA 1
ATOM 1486 C C . SER B 1 63 ? -2.477 15.469 -0.126 1 98.88 63 SER B C 1
ATOM 1488 O O . SER B 1 63 ? -2.623 16.328 -0.998 1 98.88 63 SER B O 1
ATOM 1490 N N . PHE B 1 64 ? -1.458 14.688 -0.097 1 98.94 64 PHE B N 1
ATOM 1491 C CA . PHE B 1 64 ? -0.539 14.469 -1.207 1 98.94 64 PHE B CA 1
ATOM 1492 C C . PHE B 1 64 ? -0.341 12.977 -1.459 1 98.94 64 PHE B C 1
ATOM 1494 O O . PHE B 1 64 ? -0.088 12.211 -0.526 1 98.94 64 PHE B O 1
ATOM 1501 N N . ASP B 1 65 ? -0.469 12.602 -2.668 1 98.5 65 ASP B N 1
ATOM 1502 C CA . ASP B 1 65 ? -0.242 11.211 -3.061 1 98.5 65 ASP B CA 1
ATOM 1503 C C . ASP B 1 65 ? 1.244 10.945 -3.293 1 98.5 65 ASP B C 1
ATOM 1505 O O . ASP B 1 65 ? 1.796 11.336 -4.324 1 98.5 65 ASP B O 1
ATOM 1509 N N . ILE B 1 66 ? 1.844 10.164 -2.457 1 97.94 66 ILE B N 1
ATOM 1510 C CA . ILE B 1 66 ? 3.287 9.953 -2.496 1 97.94 66 ILE B CA 1
ATOM 1511 C C . ILE B 1 66 ? 3.65 9.086 -3.699 1 97.94 66 ILE B C 1
ATOM 1513 O O . ILE B 1 66 ? 4.812 9.031 -4.102 1 97.94 66 ILE B O 1
ATOM 1517 N N . LEU B 1 67 ? 2.725 8.352 -4.234 1 94.56 67 LEU B N 1
ATOM 1518 C CA . LEU B 1 67 ? 3.004 7.508 -5.391 1 94.56 67 LEU B CA 1
ATOM 1519 C C . LEU B 1 67 ? 3.197 8.352 -6.648 1 94.56 67 LEU B C 1
ATOM 1521 O O . LEU B 1 67 ? 3.723 7.867 -7.648 1 94.56 67 LEU B O 1
ATOM 1525 N N . SER B 1 68 ? 2.863 9.617 -6.648 1 96 68 SER B N 1
ATOM 1526 C CA . SER B 1 68 ? 2.9 10.461 -7.836 1 96 68 SER B CA 1
ATOM 1527 C C . SER B 1 68 ? 4.273 11.102 -8.016 1 96 68 SER B C 1
ATOM 1529 O O . SER B 1 68 ? 4.57 11.656 -9.078 1 96 68 SER B O 1
ATOM 1531 N N . ASP B 1 69 ? 5.086 11.062 -7.047 1 97 69 ASP B N 1
ATOM 1532 C CA . ASP B 1 69 ? 6.379 11.734 -7.066 1 97 69 ASP B CA 1
ATOM 1533 C C . ASP B 1 69 ? 7.402 10.992 -6.215 1 97 69 ASP B C 1
ATOM 1535 O O . ASP B 1 69 ? 7.48 11.203 -5.004 1 97 69 ASP B O 1
ATOM 1539 N N . GLU B 1 70 ? 8.273 10.289 -6.844 1 95.19 70 GLU B N 1
ATOM 1540 C CA . GLU B 1 70 ? 9.242 9.43 -6.164 1 95.19 70 GLU B CA 1
ATOM 1541 C C . GLU B 1 70 ? 10.219 10.258 -5.336 1 95.19 70 GLU B C 1
ATOM 1543 O O . GLU B 1 70 ? 10.648 9.836 -4.262 1 95.19 70 GLU B O 1
ATOM 1548 N N . SER B 1 71 ? 10.602 11.414 -5.785 1 96.81 71 SER B N 1
ATOM 1549 C CA . SER B 1 71 ? 11.5 12.289 -5.039 1 96.81 71 SER B CA 1
ATOM 1550 C C . SER B 1 71 ? 10.875 12.734 -3.721 1 96.81 71 SER B C 1
ATOM 1552 O O . SER B 1 71 ? 11.539 12.719 -2.68 1 96.81 71 SER B O 1
ATOM 1554 N N . VAL B 1 72 ? 9.609 13.031 -3.822 1 98 72 VAL B N 1
ATOM 1555 C CA . VAL B 1 72 ? 8.906 13.43 -2.605 1 98 72 VAL B CA 1
ATOM 1556 C C . VAL B 1 72 ? 8.758 12.219 -1.678 1 98 72 VAL B C 1
ATOM 1558 O O . VAL B 1 72 ? 8.969 12.336 -0.468 1 98 72 VAL B O 1
ATOM 1561 N N . ARG B 1 73 ? 8.398 11.109 -2.262 1 97.38 73 ARG B N 1
ATOM 1562 C CA . ARG B 1 73 ? 8.195 9.891 -1.491 1 97.38 73 ARG B CA 1
ATOM 1563 C C . ARG B 1 73 ? 9.445 9.531 -0.688 1 97.38 73 ARG B C 1
ATOM 1565 O O . ARG B 1 73 ? 9.367 9.305 0.521 1 97.38 73 ARG B O 1
ATOM 1572 N N . GLN B 1 74 ? 10.586 9.586 -1.271 1 96.5 74 GLN B N 1
ATOM 1573 C CA . GLN B 1 74 ? 11.828 9.227 -0.592 1 96.5 74 GLN B CA 1
ATOM 1574 C C . GLN B 1 74 ? 12.344 10.383 0.255 1 96.5 74 GLN B C 1
ATOM 1576 O O . GLN B 1 74 ? 12.781 10.18 1.392 1 96.5 74 GLN B O 1
ATOM 1581 N N . GLY B 1 75 ? 12.227 11.539 -0.206 1 98 75 GLY B N 1
ATOM 1582 C CA . GLY B 1 75 ? 12.727 12.719 0.484 1 98 75 GLY B CA 1
ATOM 1583 C C . GLY B 1 75 ? 12.008 12.992 1.791 1 98 75 GLY B C 1
ATOM 1584 O O . GLY B 1 75 ? 12.625 13.414 2.77 1 98 75 GLY B O 1
ATOM 1585 N N . LEU B 1 76 ? 10.75 12.75 1.783 1 98.56 76 LEU B N 1
ATOM 1586 C CA . LEU B 1 76 ? 9.977 13.047 2.984 1 98.56 76 LEU B CA 1
ATOM 1587 C C . LEU B 1 76 ? 10.328 12.07 4.109 1 98.56 76 LEU B C 1
ATOM 1589 O O . LEU B 1 76 ? 10.328 12.445 5.281 1 98.56 76 LEU B O 1
ATOM 1593 N N . LYS B 1 77 ? 10.586 10.891 3.799 1 97.94 77 LYS B N 1
ATOM 1594 C CA . LYS B 1 77 ? 11.039 9.945 4.812 1 97.94 77 LYS B CA 1
ATOM 1595 C C . LYS B 1 77 ? 12.32 10.43 5.48 1 97.94 77 LYS B C 1
ATOM 1597 O O . LYS B 1 77 ? 12.461 10.352 6.703 1 97.94 77 LYS B O 1
ATOM 1602 N N . GLU B 1 78 ? 13.148 10.953 4.66 1 97.38 78 GLU B N 1
ATOM 1603 C CA . GLU B 1 78 ? 14.406 11.477 5.176 1 97.38 78 GLU B CA 1
ATOM 1604 C C . GLU B 1 78 ? 14.188 12.766 5.961 1 97.38 78 GLU B C 1
ATOM 1606 O O . GLU B 1 78 ? 14.734 12.93 7.055 1 97.38 78 GLU B O 1
ATOM 1611 N N . TYR B 1 79 ? 13.406 13.602 5.453 1 97.94 79 TYR B N 1
ATOM 1612 C CA . TYR B 1 79 ? 13.094 14.891 6.055 1 97.94 79 TYR B CA 1
ATOM 1613 C C . TYR B 1 79 ? 12.469 14.711 7.43 1 97.94 79 TYR B C 1
ATOM 1615 O O . TYR B 1 79 ? 12.852 15.398 8.383 1 97.94 79 TYR B O 1
ATOM 1623 N N . SER B 1 80 ? 11.578 13.773 7.492 1 98.19 80 SER B N 1
ATOM 1624 C CA . SER B 1 80 ? 10.789 13.578 8.703 1 98.19 80 SER B CA 1
ATOM 1625 C C . SER B 1 80 ? 11.43 12.555 9.633 1 98.19 80 SER B C 1
ATOM 1627 O O . SER B 1 80 ? 11.039 12.438 10.789 1 98.19 80 SER B O 1
ATOM 1629 N N . LYS B 1 81 ? 12.492 11.891 9.133 1 97.88 81 LYS B N 1
ATOM 1630 C CA . LYS B 1 81 ? 13.07 10.766 9.859 1 97.88 81 LYS B CA 1
ATOM 1631 C C . LYS B 1 81 ? 11.992 9.766 10.273 1 97.88 81 LYS B C 1
ATOM 1633 O O . LYS B 1 81 ? 11.961 9.32 11.422 1 97.88 81 LYS B O 1
ATOM 1638 N N . TRP B 1 82 ? 11.016 9.5 9.43 1 97.94 82 TRP B N 1
ATOM 1639 C CA . TRP B 1 82 ? 9.906 8.562 9.594 1 97.94 82 TRP B CA 1
ATOM 1640 C C . TRP B 1 82 ? 9.844 7.586 8.422 1 97.94 82 TRP B C 1
ATOM 1642 O O . TRP B 1 82 ? 9.852 8.008 7.258 1 97.94 82 TRP B O 1
ATOM 1652 N N . PRO B 1 83 ? 9.711 6.34 8.617 1 96.31 83 PRO B N 1
ATOM 1653 C CA . PRO B 1 83 ? 10.078 5.371 7.582 1 96.31 83 PRO B CA 1
ATOM 1654 C C . PRO B 1 83 ? 8.906 5.012 6.668 1 96.31 83 PRO B C 1
ATOM 1656 O O . PRO B 1 83 ? 9.109 4.453 5.59 1 96.31 83 PRO B O 1
ATOM 1659 N N . THR B 1 84 ? 7.629 5.285 7.18 1 96.44 84 THR B N 1
ATOM 1660 C CA . THR B 1 84 ? 6.531 4.703 6.418 1 96.44 84 THR B CA 1
ATOM 1661 C C . THR B 1 84 ? 5.426 5.734 6.191 1 96.44 84 THR B C 1
ATOM 1663 O O . THR B 1 84 ? 5.562 6.895 6.59 1 96.44 84 THR B O 1
ATOM 1666 N N . TYR B 1 85 ? 4.469 5.383 5.395 1 98.12 85 TYR B N 1
ATOM 1667 C CA . TYR B 1 85 ? 3.262 6.148 5.117 1 98.12 85 TYR B CA 1
ATOM 1668 C C . TYR B 1 85 ? 2.02 5.406 5.594 1 98.12 85 TYR B C 1
ATOM 1670 O O . TYR B 1 85 ? 2.01 4.176 5.648 1 98.12 85 TYR B O 1
ATOM 1678 N N . PRO B 1 86 ? 1.093 6.145 5.887 1 98.56 86 PRO B N 1
ATOM 1679 C CA . PRO B 1 86 ? 0.883 7.59 5.797 1 98.56 86 PRO B CA 1
ATOM 1680 C C . PRO B 1 86 ? 1.694 8.367 6.832 1 98.56 86 PRO B C 1
ATOM 1682 O O . PRO B 1 86 ? 2.098 7.805 7.855 1 98.56 86 PRO B O 1
ATOM 1685 N N . GLN B 1 87 ? 2.018 9.555 6.512 1 98.88 87 GLN B N 1
ATOM 1686 C CA . GLN B 1 87 ? 2.564 10.523 7.453 1 98.88 87 GLN B CA 1
ATOM 1687 C C . GLN B 1 87 ? 1.604 11.695 7.656 1 98.88 87 GLN B C 1
ATOM 1689 O O . GLN B 1 87 ? 1.055 12.227 6.691 1 98.88 87 GLN B O 1
ATOM 1694 N N . ILE B 1 88 ? 1.405 12.094 8.906 1 98.94 88 ILE B N 1
ATOM 1695 C CA . ILE B 1 88 ? 0.439 13.125 9.266 1 98.94 88 ILE B CA 1
ATOM 1696 C C . ILE B 1 88 ? 1.166 14.328 9.875 1 98.94 88 ILE B C 1
ATOM 1698 O O . ILE B 1 88 ? 1.994 14.164 10.781 1 98.94 88 ILE B O 1
ATOM 1702 N N . TYR B 1 89 ? 0.882 15.453 9.406 1 98.88 89 TYR B N 1
ATOM 1703 C CA . TYR B 1 89 ? 1.448 16.703 9.898 1 98.88 89 TYR B CA 1
ATOM 1704 C C . TYR B 1 89 ? 0.353 17.641 10.398 1 98.88 89 TYR B C 1
ATOM 1706 O O . TYR B 1 89 ? -0.686 17.781 9.75 1 98.88 89 TYR B O 1
ATOM 1714 N N . LEU B 1 90 ? 0.547 18.234 11.492 1 98.88 90 LEU B N 1
ATOM 1715 C CA . LEU B 1 90 ? -0.313 19.266 12.039 1 98.88 90 LEU B CA 1
ATOM 1716 C C . LEU B 1 90 ? 0.48 20.547 12.305 1 98.88 90 LEU B C 1
ATOM 1718 O O . LEU B 1 90 ? 1.479 20.516 13.031 1 98.88 90 LEU B O 1
ATOM 1722 N N . ASP B 1 91 ? 0.054 21.562 11.625 1 98.62 91 ASP B N 1
ATOM 1723 C CA . ASP B 1 91 ? 0.712 22.859 11.758 1 98.62 91 ASP B CA 1
ATOM 1724 C C . ASP B 1 91 ? 2.205 22.75 11.461 1 98.62 91 ASP B C 1
ATOM 1726 O O . ASP B 1 91 ? 3.035 23.25 12.227 1 98.62 91 ASP B O 1
ATOM 1730 N N . GLY B 1 92 ? 2.484 21.969 10.492 1 98.5 92 GLY B N 1
ATOM 1731 C CA . GLY B 1 92 ? 3.84 21.875 9.977 1 98.5 92 GLY B CA 1
ATOM 1732 C C . GLY B 1 92 ? 4.707 20.891 10.758 1 98.5 92 GLY 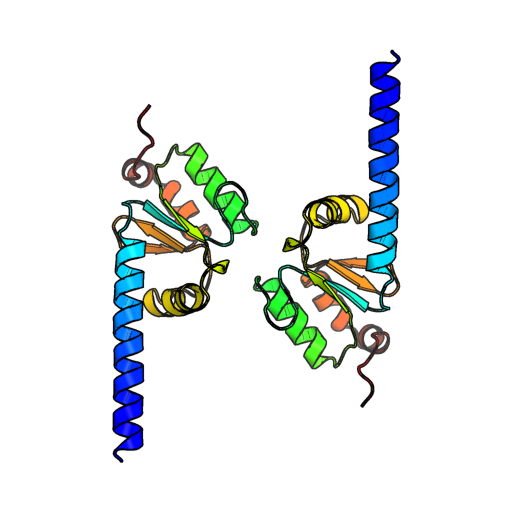B C 1
ATOM 1733 O O . GLY B 1 92 ? 5.883 20.719 10.438 1 98.5 92 GLY B O 1
ATOM 1734 N N . GLU B 1 93 ? 4.109 20.234 11.766 1 98.38 93 GLU B N 1
ATOM 1735 C CA . GLU B 1 93 ? 4.871 19.312 12.594 1 98.38 93 GLU B CA 1
ATOM 1736 C C . GLU B 1 93 ? 4.402 17.875 12.391 1 98.38 93 GLU B C 1
ATOM 1738 O O . GLU B 1 93 ? 3.203 17.609 12.297 1 98.38 93 GLU B O 1
ATOM 1743 N N . LEU B 1 94 ? 5.359 16.953 12.383 1 98.81 94 LEU B N 1
ATOM 1744 C CA . LEU B 1 94 ? 5.043 15.547 12.203 1 98.81 94 LEU B CA 1
ATOM 1745 C C . LEU B 1 94 ? 4.355 14.984 13.445 1 98.81 94 LEU B C 1
ATOM 1747 O O . LEU B 1 94 ? 4.887 15.07 14.547 1 98.81 94 LEU B O 1
ATOM 1751 N N . LEU B 1 95 ? 3.211 14.406 13.219 1 98.62 95 LEU B N 1
ATOM 1752 C CA . LEU B 1 95 ? 2.551 13.641 14.266 1 98.62 95 LEU B CA 1
ATOM 1753 C C . LEU B 1 95 ? 3.004 12.18 14.242 1 98.62 95 LEU B C 1
ATOM 1755 O O . LEU B 1 95 ? 3.221 11.57 15.289 1 98.62 95 LEU B O 1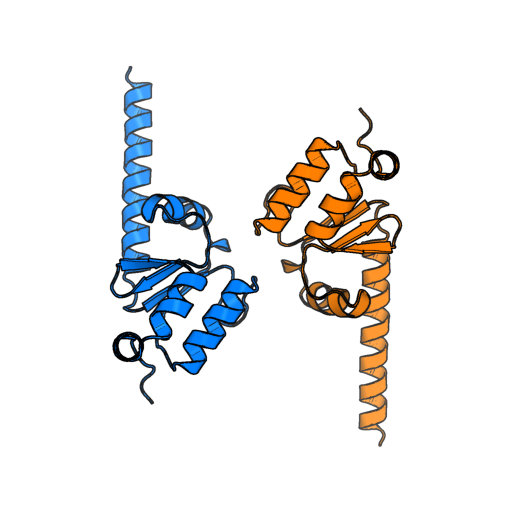
ATOM 1759 N N . GLY B 1 96 ? 3.111 11.641 13.086 1 98.56 96 GLY B N 1
ATOM 1760 C CA . GLY B 1 96 ? 3.422 10.234 12.883 1 98.56 96 GLY B CA 1
ATOM 1761 C C . GLY B 1 96 ? 2.502 9.562 11.875 1 98.56 96 GLY B C 1
ATOM 1762 O O . GLY B 1 96 ? 2.047 10.203 10.922 1 98.56 96 GLY B O 1
ATOM 1763 N N . GLY B 1 97 ? 2.379 8.336 12.086 1 98.44 97 GLY B N 1
ATOM 1764 C CA . GLY B 1 97 ? 1.513 7.566 11.203 1 98.44 97 GLY B CA 1
ATOM 1765 C C . GLY B 1 97 ? 0.134 7.324 11.789 1 98.44 97 GLY B C 1
ATOM 1766 O O . GLY B 1 97 ? -0.329 8.086 12.641 1 98.44 97 GLY B O 1
ATOM 1767 N N . LEU B 1 98 ? -0.477 6.324 11.266 1 98.56 98 LEU B N 1
ATOM 1768 C CA . LEU B 1 98 ? -1.848 6 11.641 1 98.56 98 LEU B CA 1
ATOM 1769 C C . LEU B 1 98 ? -1.936 5.66 13.125 1 98.56 98 LEU B C 1
ATOM 1771 O O . LEU B 1 98 ? -2.83 6.141 13.828 1 98.56 98 LEU B O 1
ATOM 1775 N N . ASP B 1 99 ? -1.053 4.797 13.609 1 98.06 99 ASP B N 1
ATOM 1776 C CA . ASP B 1 99 ? -1.106 4.359 15 1 98.06 99 ASP B CA 1
ATOM 1777 C C . ASP B 1 99 ? -0.959 5.543 15.953 1 98.06 99 ASP B C 1
ATOM 1779 O O . ASP B 1 99 ? -1.645 5.613 16.984 1 98.06 99 ASP B O 1
ATOM 1783 N N . VAL B 1 100 ? -0.078 6.422 15.656 1 98.38 100 VAL B N 1
ATOM 1784 C CA . VAL B 1 100 ? 0.111 7.602 16.484 1 98.38 100 VAL B CA 1
ATOM 1785 C C . VAL B 1 100 ? -1.146 8.469 16.453 1 98.38 100 VAL B C 1
ATOM 1787 O O . VAL B 1 100 ? -1.612 8.945 17.5 1 98.38 100 VAL B O 1
ATOM 1790 N N . PHE B 1 101 ? -1.662 8.625 15.32 1 98.75 101 PHE B N 1
ATOM 1791 C CA . PHE B 1 101 ? -2.865 9.438 15.172 1 98.75 101 PHE B CA 1
ATOM 1792 C C . PHE B 1 101 ? -4.012 8.859 15.992 1 98.75 101 PHE B C 1
ATOM 1794 O O . PHE B 1 101 ? -4.727 9.586 16.672 1 98.75 101 PHE B O 1
ATOM 1801 N N . ARG B 1 102 ? -4.152 7.578 15.891 1 98.44 102 ARG B N 1
ATOM 1802 C CA . ARG B 1 102 ? -5.188 6.902 16.672 1 98.44 102 ARG B CA 1
ATOM 1803 C C . ARG B 1 102 ? -5.035 7.195 18.156 1 98.44 102 ARG B C 1
ATOM 1805 O O . ARG B 1 102 ? -6.027 7.43 18.844 1 98.44 102 ARG B O 1
ATOM 1812 N N . GLU B 1 103 ? -3.854 7.094 18.562 1 98.38 103 GLU B N 1
ATOM 1813 C CA . GLU B 1 103 ? -3.588 7.375 19.969 1 98.38 103 GLU B CA 1
ATOM 1814 C C . GLU B 1 103 ? -3.926 8.82 20.312 1 98.38 103 GLU B C 1
ATOM 1816 O O . GLU B 1 103 ? -4.562 9.094 21.328 1 98.38 103 GLU B O 1
ATOM 1821 N N . GLU B 1 104 ? -3.523 9.742 19.516 1 98.19 104 GLU B N 1
ATOM 1822 C CA . GLU B 1 104 ? -3.725 11.164 19.766 1 98.19 104 GLU B CA 1
ATOM 1823 C C . GLU B 1 104 ? -5.211 11.508 19.844 1 98.19 104 GLU B C 1
ATOM 1825 O O . GLU B 1 104 ? -5.633 12.297 20.688 1 98.19 104 GLU B O 1
ATOM 1830 N N . ILE B 1 105 ? -5.996 10.906 18.984 1 98.06 105 ILE B N 1
ATOM 1831 C CA . ILE B 1 105 ? -7.387 11.336 18.891 1 98.06 105 ILE B CA 1
ATOM 1832 C C . ILE B 1 105 ? -8.195 10.711 20.016 1 98.06 105 ILE B C 1
ATOM 1834 O O . ILE B 1 105 ? -9.383 11 20.172 1 98.06 105 ILE B O 1
ATOM 1838 N N . SER B 1 106 ? -7.578 9.82 20.734 1 97.62 106 SER B N 1
ATOM 1839 C CA . SER B 1 106 ? -8.234 9.336 21.953 1 97.62 106 SER B CA 1
ATOM 1840 C C . SER B 1 106 ? -8.352 10.43 23 1 97.62 106 SER B C 1
ATOM 1842 O O . SER B 1 106 ? -9.141 10.32 23.938 1 97.62 106 SER B O 1
ATOM 1844 N N . ASP B 1 107 ? -7.547 11.422 22.906 1 97.5 107 ASP B N 1
ATOM 1845 C CA . ASP B 1 107 ? -7.598 12.609 23.75 1 97.5 107 ASP B CA 1
ATOM 1846 C C . ASP B 1 107 ? -8.523 13.672 23.141 1 97.5 107 ASP B C 1
ATOM 1848 O O . ASP B 1 107 ? -8.219 14.25 22.094 1 97.5 107 ASP B O 1
ATOM 1852 N N . LYS B 1 108 ? -9.555 14.047 23.859 1 96.56 108 LYS B N 1
ATOM 1853 C CA . LYS B 1 108 ? -10.547 15.016 23.375 1 96.56 108 LYS B CA 1
ATOM 1854 C C . LYS B 1 108 ? -9.906 16.375 23.141 1 96.56 108 LYS B C 1
ATOM 1856 O O . LYS B 1 108 ? -10.297 17.109 22.219 1 96.56 108 LYS B O 1
ATOM 1861 N N . SER B 1 109 ? -8.992 16.688 24 1 97.75 109 SER B N 1
ATOM 1862 C CA . SER B 1 109 ? -8.328 17.969 23.859 1 97.75 109 SER B CA 1
ATOM 1863 C C . SER B 1 109 ? -7.57 18.062 22.547 1 97.75 109 SER B C 1
ATOM 1865 O O . SER B 1 109 ? -7.496 19.125 21.922 1 97.75 109 SER B O 1
ATOM 1867 N N . PHE B 1 110 ? -7 17.016 22.141 1 98.31 110 PHE B N 1
ATOM 1868 C CA . PHE B 1 110 ? -6.312 16.984 20.859 1 98.31 110 PHE B CA 1
ATOM 1869 C C . PHE B 1 110 ? -7.301 17.125 19.703 1 98.31 110 PHE B C 1
ATOM 1871 O O . PHE B 1 110 ? -7.062 17.875 18.766 1 98.31 110 PHE B O 1
ATOM 1878 N N . VAL B 1 111 ? -8.383 16.375 19.766 1 98.25 111 VAL B N 1
ATOM 1879 C CA . VAL B 1 111 ? -9.391 16.391 18.719 1 98.25 111 VAL B CA 1
ATOM 1880 C C . VAL B 1 111 ? -9.891 17.812 18.5 1 98.25 111 VAL B C 1
ATOM 1882 O O . VAL B 1 111 ? -10.141 18.219 17.359 1 98.25 111 VAL B O 1
ATOM 1885 N N . GLU B 1 112 ? -9.961 18.578 19.547 1 97.19 112 GLU B N 1
ATOM 1886 C CA . GLU B 1 112 ? -10.461 19.938 19.469 1 97.19 112 GLU B CA 1
ATOM 1887 C C . GLU B 1 112 ? -9.492 20.844 18.703 1 97.19 112 GLU B C 1
ATOM 1889 O O . GLU B 1 112 ? -9.898 21.875 18.156 1 97.19 112 GLU B O 1
ATOM 1894 N N . LYS B 1 113 ? -8.312 20.484 18.641 1 97.19 113 LYS B N 1
ATOM 1895 C CA . LYS B 1 113 ? -7.293 21.281 17.984 1 97.19 113 LYS B CA 1
ATOM 1896 C C . LYS B 1 113 ? -7.309 21.078 16.484 1 97.19 113 LYS B C 1
ATOM 1898 O O . LYS B 1 113 ? -6.723 21.859 15.727 1 97.19 113 LYS B O 1
ATOM 1903 N N . LEU B 1 114 ? -7.895 20.016 16.078 1 98.44 114 LEU B N 1
ATOM 1904 C CA . LEU B 1 114 ? -7.902 19.703 14.656 1 98.44 114 LEU B CA 1
ATOM 1905 C C . LEU B 1 114 ? -8.773 20.688 13.883 1 98.44 114 LEU B C 1
ATOM 1907 O O . LEU B 1 114 ? -9.844 21.078 14.352 1 98.44 114 LEU B O 1
ATOM 1911 N N . PRO B 1 115 ? -8.273 21.125 12.719 1 98.44 115 PRO B N 1
ATOM 1912 C CA . PRO B 1 115 ? -9.164 21.922 11.875 1 98.44 115 PRO B CA 1
ATOM 1913 C C . PRO B 1 115 ? -10.406 21.156 11.43 1 98.44 115 PRO B C 1
ATOM 1915 O O . PRO B 1 115 ? -10.32 19.953 11.133 1 98.44 115 PRO B O 1
ATOM 1918 N N . LYS B 1 116 ? -11.531 21.859 11.383 1 97.12 116 LYS B N 1
ATOM 1919 C CA . LYS B 1 116 ? -12.805 21.219 11.062 1 97.12 116 LYS B CA 1
ATOM 1920 C C . LYS B 1 116 ? -13.391 21.781 9.773 1 97.12 116 LYS B C 1
ATOM 1922 O O . LYS B 1 116 ? -13.156 22.953 9.438 1 97.12 116 LYS B O 1
ATOM 1927 N N . ILE B 1 117 ? -14.07 20.844 9.102 1 92.25 117 ILE B N 1
ATOM 1928 C CA . ILE B 1 117 ? -14.781 21.281 7.906 1 92.25 117 ILE B CA 1
ATOM 1929 C C . ILE B 1 117 ? -15.961 22.172 8.305 1 92.25 117 ILE B C 1
ATOM 1931 O O . ILE B 1 117 ? -16.734 21.812 9.188 1 92.25 117 ILE B O 1
ATOM 1935 N N . SER B 1 118 ? -15.922 23.406 7.984 1 80 118 SER B N 1
ATOM 1936 C CA . SER B 1 118 ? -17 24.344 8.312 1 80 118 SER B CA 1
ATOM 1937 C C . SER B 1 118 ? -18.281 23.984 7.566 1 80 118 SER B C 1
ATOM 1939 O O . SER B 1 118 ? -18.234 23.609 6.395 1 80 118 SER B O 1
ATOM 1941 N N . SER B 1 119 ? -19.375 23.609 8.25 1 57.81 119 SER B N 1
ATOM 1942 C CA . SER B 1 119 ? -20.688 23.547 7.621 1 57.81 119 SER B CA 1
ATOM 1943 C C . SER B 1 119 ? -21.016 24.828 6.871 1 57.81 119 SER B C 1
ATOM 1945 O O . SER B 1 119 ? -20.547 25.906 7.258 1 57.81 119 SER B O 1
#

Secondary structure (DSSP, 8-state):
-HHHHHHHHHHHHHHHHHHHHHHHHHTSSSEEEEESEETTEE-SHHHHHHHHHHHHTTB--EEEEGGG-HHHHHHHHHHHT--SS-EEEETTEEEESHHHHHHHTTSHHHHHHS-B---/-HHHHHHHHHHHHHHHHHHHHHHHHHTTSSEEEEESEETTEE-SHHHHHHHHHHHHTTB--EEEEGGG-HHHHHHHHHHHT--SS-EEEETTEEEESHHHHHHHTTSHHHHHHS-B---

pLDDT: mean 94.91, std 8.12, range [56.44, 98.94]